Protein 6K38 (pdb70)

Nearest PDB structures (foldseek):
  6k38-assembly1_A-2  TM=1.003E+00  e=2.002E-78  Synechocystis sp. PCC 6803
  6itd-assembly1_A  TM=1.000E+00  e=1.324E-71  Synechocystis sp. PCC 6803
  6ir4-assembly1_A  TM=9.943E-01  e=1.193E-70  Synechocystis sp. PCC 6803
  1b3b-assembly1_D  TM=7.042E-01  e=7.887E-06  Thermotoga maritima
  2tmg-assembly1_B  TM=6.792E-01  e=1.388E-05  Thermotoga maritima

B-factor: mean 35.64, std 11.68, range [17.69, 81.51]

Solvent-accessible surface area: 14811 Å² total; per-residue (Å²): 84,190,86,27,30,86,0,0,0,0,6,2,24,20,46,0,24,27,0,1,111,45,4,72,95,49,114,42,4,72,11,0,0,0,1,11,179,78,0,13,6,44,20,59,122,22,20,83,16,92,22,0,27,107,2,61,64,140,106,48,2,0,4,102,8,166,148,19,98,85,21,133,95,5,21,96,58,0,15,71,95,18,120,9,29,0,0,0,2,15,22,62,33,54,96,84,53,55,3,0,58,1,0,103,58,0,37,89,56,59,31,100,4,0,0,0,0,31,10,68,54,12,55,4,0,65,38,1,35,101,13,83,112,63,0,35,152,27,8,0,0,0,0,0,0,0,1,16,13,3,0,49,0,0,16,17,0,13,108,15,10,144,61,22,125,84,10,68,66,0,109,2,26,18,5,21,21,13,88,83,103,87,47,11,101,80,44,1,34,71,19,0,6,30,23,113,74,53,86,42,114,106,0,69,83,17,73,95,76,87,4,51,53,21,5,94,135,63,103,0,67,0,53,1,127,117,25,65,6,0,0,26,9,0,0,48,90,37,73,29,17,101,70,116,46,14,40,6,7,5,29,2,19,8,129,56,80,145,28,50,57,43,6,52,0,90,0,26,0,71,27,173,122,39,135,112,55,42,72,80,82,74,16,44,76,176,55,60,77,31,46,16,14,0,30,20,0,1,6,1,1,61,6,0,50,36,26,25,178,121,50,82,62,5,8,40,2,1,16,71,27,117,44,104,171,9,154

Organism: Synechocystis sp. (strain ATCC 27184 / PCC 6803 / Kazusa) (NCBI:txid1111708)

InterPro domains:
  IPR006096 Glutamate/phenylalanine/leucine/valine/L-tryptophan dehydrogenase, C-terminal [PF00208] (5-75)
  IPR036291 NAD(P)-binding domain superfamily [SSF51735] (8-150)
  IPR044262 (S)-8-amino-7-oxononanoate synthase BioU-like [MF_00852] (6-329)

Foldseek 3Di:
DVAAQEEEEEADFLQSLLLLVVCVPFPRYADQKYFYQFWIAGHSVGDPSVQQNCCCLVVVGSLRGVNINTDNPHLLVRLPPDDHQEYEHADDCVVVCVVVVSVVSCLVNLDEHEYFYQDWFQVSVVSQQVCQVSFLVSLHAYEYNCFQFSRVQLQVLLVQLPQAPAWQAKEWEFWAEAPDCSSPVVPVLVLCCQAPPHHSVRSVPDDVVRVCVVCVVPQNKRWGWQDRTNSLVQCVVLVRHHSVRYIYIYMYRDPGRFTPDWTKIKIWHAGPVRDIDIDMDTDDRPCHSSNRTSQSRVLVSVQSNVCSVVSHIGYHYSSRTDGHGTD

Radius of gyration: 19.43 Å; Cα contacts (8 Å, |Δi|>4): 747; chains: 1; bounding box: 62×49×45 Å

Sequence (327 aa):
SLAPLRVGILGFGGLGQAAARLLAPKQEMKLVAVADRHGYLYDADGIDVDNAVQAYTQQGSVGKAKKGQMSEQSIEDLIGEGEVDGYFLALPNLPNTFMADVTRQFIASGWQGVLVDALKRTSAVEQLITLREDLAQAGITYMTGCGATPGLLTAAAAIASQSFQEIHQVKITFGVGIANWEAYRATIREDIAHMPGYNVDKAQAMTDAEVAALLDQTNGILALEDMEAADDIMLELAGICHRDQVTVGGVVDTRNPKKPLSTHVKITGRTFEGKISSHTFTLGDETSMAANVCGPAFGYLKAGYGLHRQGLKGLFTAADVMPKFVR

Structure (mmCIF, N/CA/C/O backbone):
data_6K38
#
_entry.id   6K38
#
_cell.length_a   71.425
_cell.length_b   71.425
_cell.length_c   98.511
_cell.angle_alpha   90.00
_cell.angle_beta   90.00
_cell.angle_gamma   120.00
#
_symmetry.space_group_name_H-M   'P 31 2 1'
#
loop_
_entity.id
_entity.type
_entity.pdbx_description
1 polymer 'Slr0355 protein'
2 non-polymer '(8S)-8-azanylnonanoic acid'
3 water water
#
loop_
_atom_site.group_PDB
_atom_site.id
_atom_site.type_symbol
_atom_site.label_atom_id
_atom_site.label_alt_id
_atom_site.label_comp_id
_atom_site.label_asym_id
_atom_site.label_entity_id
_atom_site.label_seq_id
_atom_site.pdbx_PDB_ins_code
_atom_site.Cartn_x
_atom_site.Cartn_y
_atom_site.Cartn_z
_atom_site.occupancy
_atom_site.B_iso_or_equiv
_atom_site.auth_seq_id
_atom_site.auth_comp_id
_atom_site.auth_asym_id
_atom_site.auth_atom_id
_atom_site.pdbx_PDB_model_num
ATOM 1 N N . SER A 1 27 ? -28.489 15.987 30.142 1.00 61.46 5 SER A N 1
ATOM 2 C CA . SER A 1 27 ? -29.099 14.791 30.813 1.00 60.30 5 SER A CA 1
ATOM 3 C C . SER A 1 27 ? -30.520 15.118 31.297 1.00 57.85 5 SER A C 1
ATOM 4 O O . SER A 1 27 ? -31.370 14.215 31.286 1.00 51.50 5 SER A O 1
ATOM 7 N N . LEU A 1 28 ? -30.771 16.357 31.715 1.00 52.06 6 LEU A N 1
ATOM 8 C CA . LEU A 1 28 ? -32.149 16.901 31.834 1.00 55.38 6 LEU A CA 1
ATOM 9 C C . LEU A 1 28 ? -32.601 17.321 30.431 1.00 58.82 6 LEU A C 1
ATOM 10 O O . LEU A 1 28 ? -33.824 17.243 30.160 1.00 58.96 6 LEU A O 1
ATOM 15 N N . ALA A 1 29 ? -31.638 17.709 29.575 1.00 52.94 7 ALA A N 1
ATOM 16 C CA . ALA A 1 29 ? -31.845 18.184 28.188 1.00 48.26 7 ALA A CA 1
ATOM 17 C C . ALA A 1 29 ? -30.957 17.398 27.223 1.00 41.81 7 ALA A C 1
ATOM 18 O O . ALA A 1 29 ? -30.017 17.944 26.655 1.00 42.70 7 ALA A O 1
ATOM 20 N N . PRO A 1 30 ? -31.207 16.084 27.018 1.00 43.55 8 PRO A N 1
ATOM 21 C CA . PRO A 1 30 ? -30.421 15.303 26.064 1.00 39.82 8 PRO A CA 1
ATOM 22 C C . PRO A 1 30 ? -30.587 15.836 24.633 1.00 39.40 8 PRO A C 1
ATOM 23 O O . PRO A 1 30 ? -31.583 16.476 24.337 1.00 37.93 8 PRO A O 1
ATOM 27 N N . LEU A 1 31 ? -29.587 15.599 23.781 1.00 37.50 9 LEU A N 1
ATOM 28 C CA . LEU A 1 31 ? -29.712 15.796 22.315 1.00 36.95 9 LEU A CA 1
ATOM 29 C C . LEU A 1 31 ? -30.733 14.779 21.813 1.00 33.30 9 LEU A C 1
ATOM 30 O O . LEU A 1 31 ? -30.559 13.571 22.111 1.00 32.28 9 LEU A O 1
ATOM 35 N N . ARG A 1 32 ? -31.796 15.256 21.165 1.00 34.10 10 ARG A N 1
ATOM 36 C CA . ARG A 1 32 ? -32.855 14.407 20.559 1.00 35.17 10 ARG A CA 1
ATOM 37 C C . ARG A 1 32 ? -32.360 14.028 19.161 1.00 29.59 10 ARG A C 1
ATOM 38 O O . ARG A 1 32 ? -32.113 14.937 18.355 1.00 28.81 10 ARG A O 1
ATOM 46 N N . VAL A 1 33 ? -32.161 12.744 18.887 1.00 28.36 11 VAL A N 1
ATOM 47 C CA . VAL A 1 33 ? -31.541 12.353 17.598 1.00 28.02 11 VAL A CA 1
ATOM 48 C C . VAL A 1 33 ? -32.458 11.384 16.851 1.00 27.73 11 VAL A C 1
ATOM 49 O O . VAL A 1 33 ? -33.299 10.673 17.470 1.00 28.08 11 VAL A O 1
ATOM 53 N N . GLY A 1 34 ? -32.280 11.354 15.538 1.00 24.98 12 GLY A N 1
ATOM 54 C CA . GLY A 1 34 ? -32.946 10.385 14.670 1.00 26.76 12 GLY A CA 1
ATOM 55 C C . GLY A 1 34 ? -31.957 9.596 13.851 1.00 24.56 12 GLY A C 1
ATOM 56 O O . GLY A 1 34 ? -30.779 10.008 13.721 1.00 25.44 12 GLY A O 1
ATOM 57 N N . ILE A 1 35 ? -32.428 8.485 13.312 1.00 25.86 13 ILE A N 1
ATOM 58 C CA . ILE A 1 35 ? -31.651 7.622 12.391 1.00 25.51 13 ILE A CA 1
ATOM 59 C C . ILE A 1 35 ? -32.484 7.433 11.129 1.00 24.90 13 ILE A C 1
ATOM 60 O O . ILE A 1 35 ? -33.637 6.955 11.245 1.00 25.85 13 ILE A O 1
ATOM 65 N N . LEU A 1 36 ? -31.942 7.781 9.968 1.00 26.39 14 LEU A N 1
ATOM 66 C CA . LEU A 1 36 ? -32.629 7.487 8.683 1.00 27.53 14 LEU A CA 1
ATOM 67 C C . LEU A 1 36 ? -31.926 6.292 8.058 1.00 25.99 14 LEU A C 1
ATOM 68 O O . LEU A 1 36 ? -30.704 6.327 7.883 1.00 25.97 14 LEU A O 1
ATOM 73 N N . GLY A 1 37 ? -32.700 5.255 7.787 1.00 26.15 15 GLY A N 1
ATOM 74 C CA . GLY A 1 37 ? -32.188 3.945 7.374 1.00 26.67 15 GLY A CA 1
ATOM 75 C C . GLY A 1 37 ? -32.121 3.033 8.578 1.00 29.83 15 GLY A C 1
ATOM 76 O O . GLY A 1 37 ? -31.513 3.441 9.582 1.00 28.87 15 GLY A O 1
ATOM 77 N N . PHE A 1 38 ? -32.719 1.846 8.477 1.00 29.52 16 PHE A N 1
ATOM 78 C CA . PHE A 1 38 ? -32.815 0.895 9.612 1.00 27.81 16 PHE A CA 1
ATOM 79 C C . PHE A 1 38 ? -32.484 -0.526 9.150 1.00 28.86 16 PHE A C 1
ATOM 80 O O . PHE A 1 38 ? -33.078 -1.494 9.669 1.00 30.39 16 PHE A O 1
ATOM 88 N N . GLY A 1 39 ? -31.510 -0.645 8.246 1.00 28.44 17 GLY A N 1
ATOM 89 C CA . GLY A 1 39 ? -30.799 -1.903 7.972 1.00 30.86 17 GLY A CA 1
ATOM 90 C C . GLY A 1 39 ? -29.847 -2.182 9.117 1.00 29.55 17 GLY A C 1
ATOM 91 O O . GLY A 1 39 ? -30.041 -1.568 10.196 1.00 28.76 17 GLY A O 1
ATOM 92 N N . GLY A 1 40 ? -28.807 -2.988 8.896 1.00 31.20 18 GLY A N 1
ATOM 93 C CA . GLY A 1 40 ? -27.900 -3.419 9.981 1.00 31.36 18 GLY A CA 1
ATOM 94 C C . GLY A 1 40 ? -27.244 -2.247 10.693 1.00 27.98 18 GLY A C 1
ATOM 95 O O . GLY A 1 40 ? -27.139 -2.260 11.939 1.00 26.66 18 GLY A O 1
ATOM 96 N N . LEU A 1 41 ? -26.814 -1.229 9.948 1.00 29.05 19 LEU A N 1
ATOM 97 C CA . LEU A 1 41 ? -26.097 -0.071 10.533 1.00 28.46 19 LEU A CA 1
ATOM 98 C C . LEU A 1 41 ? -27.042 0.769 11.403 1.00 24.23 19 LEU A C 1
ATOM 99 O O . LEU A 1 41 ? -26.641 1.132 12.504 1.00 24.49 19 LEU A O 1
ATOM 104 N N . GLY A 1 42 ? -28.214 1.169 10.907 1.00 24.49 20 GLY A N 1
ATOM 105 C CA . GLY A 1 42 ? -29.143 1.992 11.701 1.00 23.23 20 GLY A CA 1
ATOM 106 C C . GLY A 1 42 ? -29.618 1.263 12.951 1.00 21.63 20 GLY A C 1
ATOM 107 O O . GLY A 1 42 ? -29.782 1.931 13.990 1.00 24.78 20 GLY A O 1
ATOM 108 N N . GLN A 1 43 ? -29.879 -0.043 12.835 1.00 25.05 21 GLN A N 1
ATOM 109 C CA . GLN A 1 43 ? -30.284 -0.920 13.972 1.00 24.20 21 GLN A CA 1
ATOM 110 C C . GLN A 1 43 ? -29.151 -0.875 15.003 1.00 24.49 21 GLN A C 1
ATOM 111 O O . GLN A 1 43 ? -29.422 -0.573 16.172 1.00 21.10 21 GLN A O 1
ATOM 117 N N . ALA A 1 44 ? -27.908 -1.113 14.565 1.00 23.87 22 ALA A N 1
ATOM 118 C CA . ALA A 1 44 ? -26.743 -1.021 15.484 1.00 23.04 22 ALA A CA 1
ATOM 119 C C . ALA A 1 44 ? -26.673 0.371 16.117 1.00 21.77 22 ALA A C 1
ATOM 120 O O . ALA A 1 44 ? -26.379 0.460 17.308 1.00 22.63 22 ALA A O 1
ATOM 122 N N . ALA A 1 45 ? -26.853 1.464 15.362 1.00 22.42 23 ALA A N 1
ATOM 123 C CA . ALA A 1 45 ? -26.809 2.834 15.917 1.00 22.19 23 ALA A CA 1
ATOM 124 C C . ALA A 1 45 ? -27.862 2.980 17.023 1.00 23.94 23 ALA A C 1
ATOM 125 O O . ALA A 1 45 ? -27.595 3.681 17.997 1.00 20.20 23 ALA A O 1
ATOM 127 N N . ALA A 1 46 ? -29.061 2.420 16.823 1.00 23.51 24 ALA A N 1
ATOM 128 C CA . ALA A 1 46 ? -30.144 2.499 17.829 1.00 23.54 24 ALA A CA 1
ATOM 129 C C . ALA A 1 46 ? -29.686 1.806 19.127 1.00 21.29 24 ALA A C 1
ATOM 130 O O . ALA A 1 46 ? -29.883 2.398 20.197 1.00 24.23 24 ALA A O 1
ATOM 132 N N . ARG A 1 47 ? -29.083 0.634 19.007 1.00 24.37 25 ARG A N 1
ATOM 133 C CA . ARG A 1 47 ? -28.565 -0.172 20.153 1.00 24.59 25 ARG A CA 1
ATOM 134 C C . ARG A 1 47 ? -27.461 0.634 20.844 1.00 25.64 25 ARG A C 1
ATOM 135 O O . ARG A 1 47 ? -27.482 0.761 22.079 1.00 23.49 25 ARG A O 1
ATOM 143 N N . LEU A 1 48 ? -26.551 1.256 20.086 1.00 23.67 26 LEU A N 1
ATOM 144 C CA . LEU A 1 48 ? -25.466 2.069 20.694 1.00 22.96 26 LEU A CA 1
ATOM 145 C C . LEU A 1 48 ? -26.032 3.233 21.502 1.00 24.46 26 LEU A C 1
ATOM 146 O O . LEU A 1 48 ? -25.446 3.576 22.547 1.00 22.96 26 LEU A O 1
ATOM 151 N N . LEU A 1 49 ? -27.123 3.859 21.055 1.00 22.94 27 LEU A N 1
ATOM 152 C CA . LEU A 1 49 ? -27.642 5.053 21.744 1.00 24.42 27 LEU A CA 1
ATOM 153 C C . LEU A 1 49 ? -28.330 4.654 23.069 1.00 23.75 27 LEU A C 1
ATOM 154 O O . LEU A 1 49 ? -28.492 5.532 23.903 1.00 26.16 27 LEU A O 1
ATOM 159 N N . ALA A 1 50 ? -28.731 3.407 23.229 1.00 26.90 28 ALA A N 1
ATOM 160 C CA . ALA A 1 50 ? -29.658 2.966 24.315 1.00 31.58 28 ALA A CA 1
ATOM 161 C C . ALA A 1 50 ? -29.142 3.383 25.693 1.00 32.51 28 ALA A C 1
ATOM 162 O O . ALA A 1 50 ? -29.863 4.023 26.461 1.00 33.56 28 ALA A O 1
ATOM 164 N N . PRO A 1 51 ? -27.878 3.073 26.069 1.00 33.18 29 PRO A N 1
ATOM 165 C CA . PRO A 1 51 ? -27.364 3.479 27.380 1.00 34.74 29 PRO A CA 1
ATOM 166 C C . PRO A 1 51 ? -26.967 4.957 27.525 1.00 34.01 29 PRO A C 1
ATOM 167 O O . PRO A 1 51 ? -26.611 5.351 28.620 1.00 35.22 29 PRO A O 1
ATOM 171 N N . LYS A 1 52 ? -26.998 5.750 26.446 1.00 31.93 30 LYS A N 1
ATOM 172 C CA . LYS A 1 52 ? -26.552 7.159 26.501 1.00 31.99 30 LYS A CA 1
ATOM 173 C C . LYS A 1 52 ? -27.502 7.967 27.377 1.00 34.91 30 LYS A C 1
ATOM 174 O O . LYS A 1 52 ? -28.726 7.750 27.284 1.00 34.55 30 LYS A O 1
ATOM 180 N N . GLN A 1 53 ? -26.940 8.844 28.204 1.00 35.17 31 GLN A N 1
ATOM 181 C CA . GLN A 1 53 ? -27.718 9.765 29.076 1.00 42.24 31 GLN A CA 1
ATOM 182 C C . GLN A 1 53 ? -27.991 11.068 28.331 1.00 40.80 31 GLN A C 1
ATOM 183 O O . GLN A 1 53 ? -29.076 11.640 28.517 1.00 40.47 31 GLN A O 1
ATOM 189 N N . GLU A 1 54 ? -27.033 11.529 27.526 1.00 38.22 32 GLU A N 1
ATOM 190 C CA . GLU A 1 54 ? -27.018 12.901 26.970 1.00 35.97 32 GLU A CA 1
ATOM 191 C C . GLU A 1 54 ? -27.366 12.856 25.478 1.00 32.19 32 GLU A C 1
ATOM 192 O O . GLU A 1 54 ? -27.349 13.901 24.840 1.00 33.29 32 GLU A O 1
ATOM 198 N N . MET A 1 55 ? -27.792 11.695 24.996 1.00 31.24 33 MET A N 1
ATOM 199 C CA . MET A 1 55 ? -28.388 11.529 23.652 1.00 32.29 33 MET A CA 1
ATOM 200 C C . MET A 1 55 ? -29.581 10.571 23.725 1.00 31.88 33 MET A C 1
ATOM 201 O O . MET A 1 55 ? -29.449 9.489 24.315 1.00 32.85 33 MET A O 1
ATOM 206 N N . LYS A 1 56 ? -30.698 10.950 23.105 1.00 32.87 34 LYS A N 1
ATOM 207 C CA . LYS A 1 56 ? -31.965 10.183 23.149 1.00 32.34 34 LYS A CA 1
ATOM 208 C C . LYS A 1 56 ? -32.462 9.947 21.723 1.00 27.97 34 LYS A C 1
ATOM 209 O O . LYS A 1 56 ? -32.629 10.934 21.005 1.00 28.53 34 LYS A O 1
ATOM 215 N N . LEU A 1 57 ? -32.605 8.688 21.315 1.00 29.78 35 LEU A N 1
ATOM 216 C CA . LEU A 1 57 ? -33.191 8.342 19.994 1.00 28.84 35 LEU A CA 1
ATOM 217 C C . LEU A 1 57 ? -34.704 8.574 20.056 1.00 29.12 35 LEU A C 1
ATOM 218 O O . LEU A 1 57 ? -35.357 7.884 20.881 1.00 30.46 35 LEU A O 1
ATOM 223 N N . VAL A 1 58 ? -35.212 9.509 19.247 1.00 29.12 36 VAL A N 1
ATOM 224 C CA . VAL A 1 58 ? -36.655 9.908 19.216 1.00 31.09 36 VAL A CA 1
ATOM 225 C C . VAL A 1 58 ? -37.291 9.538 17.862 1.00 33.80 36 VAL A C 1
ATOM 226 O O . VAL A 1 58 ? -38.555 9.624 17.748 1.00 31.32 36 VAL A O 1
ATOM 230 N N . ALA A 1 59 ? -36.495 9.139 16.864 1.00 33.35 37 ALA A N 1
ATOM 231 C CA . ALA A 1 59 ? -36.952 9.090 15.456 1.00 32.03 37 ALA A CA 1
ATOM 232 C C . ALA A 1 59 ? -36.154 8.070 14.654 1.00 31.21 37 ALA A C 1
ATOM 233 O O . ALA A 1 59 ? -34.922 8.209 14.588 1.00 28.32 37 ALA A O 1
ATOM 235 N N . VAL A 1 60 ? -36.851 7.126 14.022 1.00 30.64 38 VAL A N 1
ATOM 236 C CA . VAL A 1 60 ? -36.288 6.240 12.964 1.00 29.41 38 VAL A CA 1
ATOM 237 C C . VAL A 1 60 ? -37.189 6.344 11.721 1.00 33.22 38 VAL A C 1
ATOM 238 O O . VAL A 1 60 ? -38.399 6.573 11.877 1.00 32.62 38 VAL A O 1
ATOM 242 N N . ALA A 1 61 ? -36.600 6.231 10.533 1.00 32.45 39 ALA A N 1
ATOM 243 C CA . ALA A 1 61 ? -37.328 6.074 9.256 1.00 30.94 39 ALA A CA 1
ATOM 244 C C . ALA A 1 61 ? -36.589 5.089 8.356 1.00 33.25 39 ALA A C 1
ATOM 245 O O . ALA A 1 61 ? -35.338 5.006 8.397 1.00 31.85 39 ALA A O 1
ATOM 247 N N . ASP A 1 62 ? -37.367 4.298 7.627 1.00 31.71 40 ASP A N 1
ATOM 248 C CA . ASP A 1 62 ? -36.886 3.444 6.522 1.00 32.83 40 ASP A CA 1
ATOM 249 C C . ASP A 1 62 ? -37.717 3.828 5.289 1.00 32.09 40 ASP A C 1
ATOM 250 O O . ASP A 1 62 ? -38.513 4.758 5.411 1.00 29.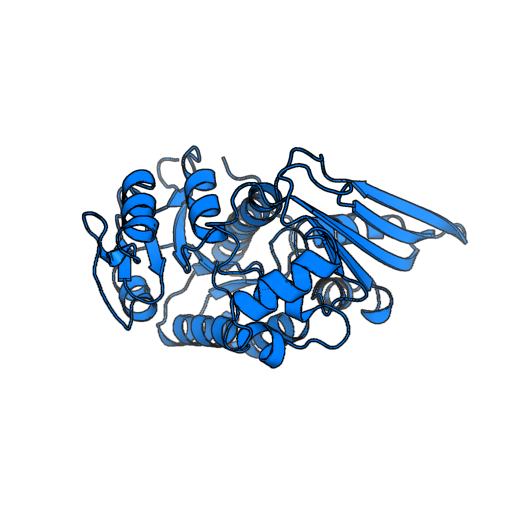10 40 ASP A O 1
ATOM 255 N N . ARG A 1 63 ? -37.523 3.126 4.170 1.00 36.66 41 ARG A N 1
ATOM 256 C CA . ARG A 1 63 ? -38.179 3.393 2.863 1.00 41.66 41 ARG A CA 1
ATOM 257 C C . ARG A 1 63 ? -39.709 3.395 2.972 1.00 43.01 41 ARG A C 1
ATOM 258 O O . ARG A 1 63 ? -40.326 4.123 2.177 1.00 43.22 41 ARG A O 1
ATOM 266 N N . HIS A 1 64 ? -40.314 2.587 3.852 1.00 37.26 42 HIS A N 1
ATOM 267 C CA . HIS A 1 64 ? -41.774 2.282 3.790 1.00 38.89 42 HIS A CA 1
ATOM 268 C C . HIS A 1 64 ? -42.520 2.766 5.035 1.00 38.08 42 HIS A C 1
ATOM 269 O O . HIS A 1 64 ? -43.747 2.579 5.069 1.00 37.97 42 HIS A O 1
ATOM 276 N N . GLY A 1 65 ? -41.836 3.378 6.013 1.00 38.02 43 GLY A N 1
ATOM 277 C CA . GLY A 1 65 ? -42.479 3.764 7.282 1.00 36.52 43 GLY A CA 1
ATOM 278 C C . GLY A 1 65 ? -41.544 4.532 8.198 1.00 36.99 43 GLY A C 1
ATOM 279 O O . GLY A 1 65 ? -40.304 4.555 7.941 1.00 32.20 43 GLY A O 1
ATOM 280 N N . TYR A 1 66 ? -42.096 5.152 9.237 1.00 38.22 44 TYR A N 1
ATOM 281 C CA . TYR A 1 66 ? -41.281 5.863 10.254 1.00 38.93 44 TYR A CA 1
ATOM 282 C C . TYR A 1 66 ? -41.865 5.650 11.646 1.00 40.84 44 TYR A C 1
ATOM 283 O O . TYR A 1 66 ? -42.977 5.132 11.808 1.00 39.66 44 TYR A O 1
ATOM 292 N N . LEU A 1 67 ? -41.075 6.043 12.639 1.00 36.30 45 LEU A N 1
ATOM 293 C CA . LEU A 1 67 ? -41.398 5.901 14.066 1.00 34.03 45 LEU A CA 1
ATOM 294 C C . LEU A 1 67 ? -40.868 7.143 14.770 1.00 38.26 45 LEU A C 1
ATOM 295 O O . LEU A 1 67 ? -39.645 7.397 14.701 1.00 36.18 45 LEU A O 1
ATOM 300 N N . TYR A 1 68 ? -41.772 7.933 15.344 1.00 37.94 46 TYR A N 1
ATOM 301 C CA . TYR A 1 68 ? -41.420 9.076 16.221 1.00 37.35 46 TYR A CA 1
ATOM 302 C C . TYR A 1 68 ? -41.925 8.784 17.637 1.00 39.23 46 TYR A C 1
ATOM 303 O O . TYR A 1 68 ? -43.041 8.208 17.822 1.00 38.31 46 TYR A O 1
ATOM 312 N N . ASP A 1 69 ? -41.122 9.174 18.624 1.00 35.02 47 ASP A N 1
ATOM 313 C CA . ASP A 1 69 ? -41.491 9.099 20.056 1.00 36.74 47 ASP A CA 1
ATOM 314 C C . ASP A 1 69 ? -40.576 10.041 20.838 1.00 36.83 47 ASP A C 1
ATOM 315 O O . ASP A 1 69 ? -39.404 9.682 21.080 1.00 36.87 47 ASP A O 1
ATOM 320 N N . ALA A 1 70 ? -41.089 11.208 21.228 1.00 39.80 48 ALA A N 1
ATOM 321 C CA . ALA A 1 70 ? -40.307 12.248 21.938 1.00 39.85 48 ALA A CA 1
ATOM 322 C C . ALA A 1 70 ? -39.804 11.716 23.280 1.00 42.07 48 ALA A C 1
ATOM 323 O O . ALA A 1 70 ? -38.899 12.357 23.848 1.00 42.32 48 ALA A O 1
ATOM 325 N N . ASP A 1 71 ? -40.390 10.619 23.780 1.00 43.60 49 ASP A N 1
ATOM 326 C CA . ASP A 1 71 ? -40.041 10.012 25.090 1.00 43.65 49 ASP A CA 1
ATOM 327 C C . ASP A 1 71 ? -38.927 8.978 24.902 1.00 42.12 49 ASP A C 1
ATOM 328 O O . ASP A 1 71 ? -38.393 8.506 25.913 1.00 41.24 49 ASP A O 1
ATOM 333 N N . GLY A 1 72 ? -38.574 8.653 23.654 1.00 40.12 50 GLY A N 1
ATOM 334 C CA . GLY A 1 72 ? -37.486 7.710 23.339 1.00 35.75 50 GLY A CA 1
ATOM 335 C C . GLY A 1 72 ? -38.016 6.449 22.694 1.00 34.29 50 GLY A C 1
ATOM 336 O O . GLY A 1 72 ? -38.974 5.849 23.233 1.00 39.28 50 GLY A O 1
ATOM 337 N N . ILE A 1 73 ? -37.427 6.057 21.562 1.00 31.84 51 ILE A N 1
ATOM 338 C CA . ILE A 1 73 ? -37.809 4.864 20.760 1.00 34.85 51 ILE A CA 1
ATOM 339 C C . ILE A 1 73 ? -37.699 3.617 21.644 1.00 34.52 51 ILE A C 1
ATOM 340 O O . ILE A 1 73 ? -36.719 3.512 22.418 1.00 37.14 51 ILE A O 1
ATOM 345 N N . ASP A 1 74 ? -38.661 2.700 21.534 1.00 33.29 52 ASP A N 1
ATOM 346 C CA . ASP A 1 74 ? -38.514 1.298 22.009 1.00 36.74 52 ASP A CA 1
ATOM 347 C C . ASP A 1 74 ? -37.773 0.540 20.913 1.00 34.11 52 ASP A C 1
ATOM 348 O O . ASP A 1 74 ? -38.383 0.216 19.873 1.00 33.93 52 ASP A O 1
ATOM 353 N N . VAL A 1 75 ? -36.477 0.314 21.114 1.00 34.53 53 VAL A N 1
ATOM 354 C CA . VAL A 1 75 ? -35.595 -0.193 20.030 1.00 30.35 53 VAL A CA 1
ATOM 355 C C . VAL A 1 75 ? -35.948 -1.653 19.779 1.00 31.50 53 VAL A C 1
ATOM 356 O O . VAL A 1 75 ? -35.945 -2.068 18.623 1.00 29.88 53 VAL A O 1
ATOM 360 N N . ASP A 1 76 ? -36.320 -2.404 20.818 1.00 31.48 54 ASP A N 1
ATOM 361 C CA . ASP A 1 76 ? -36.712 -3.823 20.655 1.00 35.84 54 ASP A CA 1
ATOM 362 C C . ASP A 1 76 ? -37.901 -3.898 19.698 1.00 33.42 54 ASP A C 1
ATOM 363 O O . ASP A 1 76 ? -37.894 -4.728 18.775 1.00 32.16 54 ASP A O 1
ATOM 368 N N . ASN A 1 77 ? -38.877 -3.029 19.910 1.00 35.43 55 ASN A N 1
ATOM 369 C CA . ASN A 1 77 ? -40.128 -3.035 19.117 1.00 36.23 55 ASN A CA 1
ATOM 370 C C . ASN A 1 77 ? -39.805 -2.625 17.676 1.00 34.87 55 ASN A C 1
ATOM 371 O O . ASN A 1 77 ? -40.335 -3.266 16.752 1.00 32.49 55 ASN A O 1
ATOM 376 N N . ALA A 1 78 ? -38.949 -1.611 17.483 1.00 33.36 56 ALA A N 1
ATOM 377 C CA . ALA A 1 78 ? -38.601 -1.094 16.137 1.00 30.02 56 ALA A CA 1
ATOM 378 C C . ALA A 1 78 ? -37.895 -2.192 15.349 1.00 31.48 56 ALA A C 1
ATOM 379 O O . ALA A 1 78 ? -38.198 -2.345 14.159 1.00 34.79 56 ALA A O 1
ATOM 381 N N . VAL A 1 79 ? -36.981 -2.936 15.972 1.00 32.61 57 VAL A N 1
ATOM 382 C CA . VAL A 1 79 ? -36.183 -3.990 15.275 1.00 33.26 57 VAL A CA 1
ATOM 383 C C . VAL A 1 79 ? -37.090 -5.176 14.919 1.00 36.32 57 VAL A C 1
ATOM 384 O O . VAL A 1 79 ? -37.010 -5.666 13.773 1.00 34.09 57 VAL A O 1
ATOM 388 N N . GLN A 1 80 ? -37.915 -5.623 15.865 1.00 39.82 58 GLN A N 1
ATOM 389 C CA . GLN A 1 80 ? -38.983 -6.630 15.620 1.00 41.81 58 GLN A CA 1
ATOM 390 C C . GLN A 1 80 ? -39.760 -6.228 14.355 1.00 37.75 58 GLN A C 1
ATOM 391 O O . GLN A 1 80 ? -39.742 -6.989 13.367 1.00 41.73 58 GLN A O 1
ATOM 397 N N . ALA A 1 81 ? -40.385 -5.051 14.373 1.00 36.37 59 ALA A N 1
ATOM 398 C CA . ALA A 1 81 ? -41.209 -4.541 13.260 1.00 36.77 59 ALA A CA 1
ATOM 399 C C . ALA A 1 81 ? -40.407 -4.630 11.969 1.00 38.89 59 ALA A C 1
ATOM 400 O O . ALA A 1 81 ? -40.931 -5.180 10.975 1.00 37.38 59 ALA A O 1
ATOM 402 N N . TYR A 1 82 ? -39.175 -4.121 11.972 1.00 35.88 60 TYR A N 1
ATOM 403 C CA . TYR A 1 82 ? -38.382 -4.000 10.725 1.00 36.16 60 TYR A CA 1
ATOM 404 C C . TYR A 1 82 ? -38.097 -5.408 10.196 1.00 38.27 60 TYR A C 1
ATOM 405 O O . TYR A 1 82 ? -38.303 -5.669 8.976 1.00 37.39 60 TYR A O 1
ATOM 414 N N . THR A 1 83 ? -37.597 -6.296 11.058 1.00 37.35 61 THR A N 1
ATOM 415 C CA . THR A 1 83 ? -37.079 -7.623 10.626 1.00 45.17 61 THR A CA 1
ATOM 416 C C . THR A 1 83 ? -38.275 -8.530 10.311 1.00 46.13 61 THR A C 1
ATOM 417 O O . THR A 1 83 ? -38.199 -9.240 9.303 1.00 48.56 61 THR A O 1
ATOM 421 N N . GLN A 1 84 ? -39.346 -8.451 11.111 1.00 50.56 62 GLN A N 1
ATOM 422 C CA . GLN A 1 84 ? -40.530 -9.349 11.019 1.00 53.57 62 GLN A CA 1
ATOM 423 C C . GLN A 1 84 ? -41.494 -8.820 9.952 1.00 54.22 62 GLN A C 1
ATOM 424 O O . GLN A 1 84 ? -41.915 -9.638 9.110 1.00 57.30 62 GLN A O 1
ATOM 430 N N . GLN A 1 85 ? -41.804 -7.516 9.962 1.00 51.98 63 GLN A N 1
ATOM 431 C CA . GLN A 1 85 ? -42.858 -6.911 9.097 1.00 48.44 63 GLN A CA 1
ATOM 432 C C . GLN A 1 85 ? -42.266 -6.058 7.962 1.00 46.68 63 GLN A C 1
ATOM 433 O O . GLN A 1 85 ? -43.055 -5.570 7.146 1.00 48.11 63 GLN A O 1
ATOM 439 N N . GLY A 1 86 ? -40.944 -5.890 7.887 1.00 42.17 64 GLY A N 1
ATOM 440 C CA . GLY A 1 86 ? -40.283 -5.232 6.743 1.00 42.39 64 GLY A CA 1
ATOM 441 C C . GLY A 1 86 ? -40.222 -3.716 6.866 1.00 38.12 64 GLY A C 1
ATOM 442 O O . GLY A 1 86 ? -39.635 -3.112 5.968 1.00 42.96 64 GLY A O 1
ATOM 443 N N . SER A 1 87 ? -40.737 -3.107 7.941 1.00 37.93 65 SER A N 1
ATOM 444 C CA . SER A 1 87 ? -40.629 -1.637 8.181 1.00 37.80 65 SER A CA 1
ATOM 445 C C . SER A 1 87 ? -40.906 -1.261 9.642 1.00 37.06 65 SER A C 1
ATOM 446 O O . SER A 1 87 ? -41.763 -1.886 10.278 1.00 36.75 65 SER A O 1
ATOM 449 N N . VAL A 1 88 ? -40.216 -0.235 10.157 1.00 35.29 66 VAL A N 1
ATOM 450 C CA . VAL A 1 88 ? -40.508 0.326 11.511 1.00 37.96 66 VAL A CA 1
ATOM 451 C C . VAL A 1 88 ? -41.902 0.957 11.494 1.00 38.73 66 VAL A C 1
ATOM 452 O O . VAL A 1 88 ? -42.414 1.220 12.585 1.00 37.93 66 VAL A O 1
ATOM 456 N N . GLY A 1 89 ? -42.459 1.260 10.315 1.00 36.71 67 GLY A N 1
ATOM 457 C CA . GLY A 1 89 ? -43.854 1.728 10.203 1.00 37.36 67 GLY A CA 1
ATOM 458 C C . GLY A 1 89 ? -44.823 0.783 10.904 1.00 37.38 67 GLY A C 1
ATOM 459 O O . GLY A 1 89 ? -45.910 1.237 11.279 1.00 42.95 67 GLY A O 1
ATOM 460 N N . LYS A 1 90 ? -44.458 -0.488 11.069 1.00 38.95 68 LYS A N 1
ATOM 461 C CA . LYS A 1 90 ? -45.328 -1.542 11.658 1.00 40.96 68 LYS A CA 1
ATOM 462 C C . LYS A 1 90 ? -45.060 -1.702 13.155 1.00 42.10 68 LYS A C 1
ATOM 463 O O . LYS A 1 90 ? -45.739 -2.507 13.774 1.00 46.00 68 LYS A O 1
ATOM 469 N N . ALA A 1 91 ? -44.076 -1.001 13.712 1.00 43.52 69 ALA A N 1
ATOM 470 C CA . ALA A 1 91 ? -43.869 -0.917 15.176 1.00 43.27 69 ALA A CA 1
ATOM 471 C C . ALA A 1 91 ? -45.111 -0.294 15.809 1.00 45.51 69 ALA A C 1
ATOM 472 O O . ALA A 1 91 ? -45.840 0.422 15.085 1.00 42.47 69 ALA A O 1
ATOM 474 N N . LYS A 1 92 ? -45.354 -0.563 17.096 1.00 47.93 70 LYS A N 1
ATOM 475 C CA . LYS A 1 92 ? -46.226 0.283 17.955 1.00 53.56 70 LYS A CA 1
ATOM 476 C C . LYS A 1 92 ? -45.843 1.745 17.722 1.00 49.99 70 LYS A C 1
ATOM 477 O O . LYS A 1 92 ? -44.639 2.021 17.644 1.00 55.04 70 LYS A O 1
ATOM 483 N N . LYS A 1 93 ? -46.830 2.632 17.603 1.00 50.59 71 LYS A N 1
ATOM 484 C CA . LYS A 1 93 ? -46.660 4.084 17.311 1.00 45.95 71 LYS A CA 1
ATOM 485 C C . LYS A 1 93 ? -46.057 4.296 15.915 1.00 41.80 71 LYS A C 1
ATOM 486 O O . LYS A 1 93 ? -45.840 5.473 15.556 1.00 40.93 71 LYS A O 1
ATOM 492 N N . GLY A 1 94 ? -45.815 3.226 15.147 1.00 42.92 72 GLY A N 1
ATOM 493 C CA . GLY A 1 94 ? -45.267 3.311 13.779 1.00 43.83 72 GLY A CA 1
ATOM 494 C C . GLY A 1 94 ? -46.306 3.845 12.801 1.00 48.07 72 GLY A C 1
ATOM 495 O O . GLY A 1 94 ? -47.507 3.589 13.025 1.00 45.56 72 GLY A O 1
ATOM 496 N N . GLN A 1 95 ? -45.861 4.594 11.789 1.00 48.79 73 GLN A N 1
ATOM 497 C CA . GLN A 1 95 ? -46.687 5.073 10.650 1.00 50.23 73 GLN A CA 1
ATOM 498 C C . GLN A 1 95 ? -46.102 4.508 9.353 1.00 49.20 73 GLN A C 1
ATOM 499 O O . GLN A 1 95 ? -44.937 4.823 9.040 1.00 40.67 73 GLN A O 1
ATOM 505 N N . MET A 1 96 ? -46.881 3.707 8.625 1.00 48.09 74 MET A N 1
ATOM 506 C CA . MET A 1 96 ? -46.566 3.343 7.224 1.00 47.36 74 MET A CA 1
ATOM 507 C C . MET A 1 96 ? -46.666 4.615 6.380 1.00 45.97 74 MET A C 1
ATOM 508 O O . MET A 1 96 ? -47.557 5.448 6.668 1.00 47.71 74 MET A O 1
ATOM 513 N N . SER A 1 97 ? -45.762 4.778 5.416 1.00 43.22 75 SER A N 1
ATOM 514 C CA . SER A 1 97 ? -45.679 5.961 4.521 1.00 46.57 75 SER A CA 1
ATOM 515 C C . SER A 1 97 ? -44.626 5.711 3.439 1.00 50.12 75 SER A C 1
ATOM 516 O O . SER A 1 97 ? -43.540 5.204 3.781 1.00 49.44 75 SER A O 1
ATOM 519 N N . GLU A 1 98 ? -44.937 6.069 2.189 1.00 51.56 76 GLU A N 1
ATOM 520 C CA . GLU A 1 98 ? -44.002 5.993 1.034 1.00 51.00 76 GLU A CA 1
ATOM 521 C C . GLU A 1 98 ? -43.223 7.306 0.918 1.00 50.31 76 GLU A C 1
ATOM 522 O O . GLU A 1 98 ? -42.279 7.353 0.103 1.00 58.98 76 GLU A O 1
ATOM 528 N N . GLN A 1 99 ? -43.584 8.319 1.710 1.00 49.46 77 GLN A N 1
ATOM 529 C CA . GLN A 1 99 ? -42.777 9.555 1.883 1.00 54.36 77 GLN A CA 1
ATOM 530 C C . GLN A 1 99 ? -42.327 9.644 3.352 1.00 48.02 77 GLN A C 1
ATOM 531 O O . GLN A 1 99 ? -42.535 10.691 3.984 1.00 44.86 77 GLN A O 1
ATOM 537 N N . SER A 1 100 ? -41.718 8.570 3.865 1.00 48.46 78 SER A N 1
ATOM 538 C CA . SER A 1 100 ? -41.380 8.383 5.302 1.00 46.10 78 SER A CA 1
ATOM 539 C C . SER A 1 100 ? -40.467 9.512 5.798 1.00 41.67 78 SE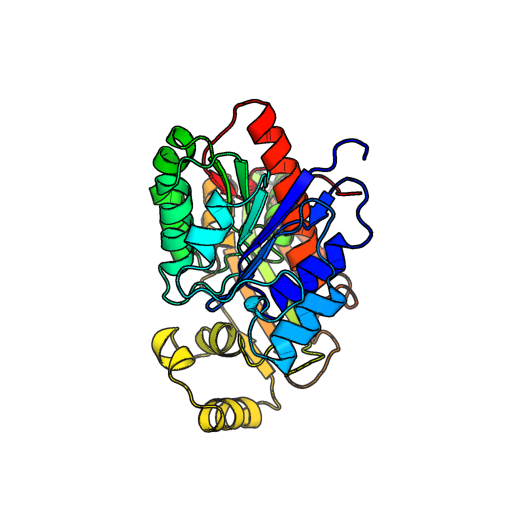R A C 1
ATOM 540 O O . SER A 1 100 ? -40.722 10.020 6.907 1.00 39.82 78 SER A O 1
ATOM 543 N N . ILE A 1 101 ? -39.433 9.859 5.031 1.00 38.85 79 ILE A N 1
ATOM 544 C CA . ILE A 1 101 ? -38.419 10.893 5.412 1.00 42.95 79 ILE A CA 1
ATOM 545 C C . ILE A 1 101 ? -39.075 12.282 5.392 1.00 47.55 79 ILE A C 1
ATOM 546 O O . ILE A 1 101 ? -38.929 13.022 6.395 1.00 42.80 79 ILE A O 1
ATOM 551 N N . GLU A 1 102 ? -39.793 12.625 4.316 1.00 49.96 80 GLU A N 1
ATOM 552 C CA . GLU A 1 102 ? -40.550 13.903 4.223 1.00 48.42 80 GLU A CA 1
ATOM 553 C C . GLU A 1 102 ? -41.471 14.007 5.443 1.00 44.08 80 GLU A C 1
ATOM 554 O O . GLU A 1 102 ? -41.516 15.070 6.068 1.00 46.10 80 GLU A O 1
ATOM 560 N N . ASP A 1 103 ? -42.189 12.932 5.770 1.00 44.22 81 ASP A N 1
ATOM 561 C CA . ASP A 1 103 ? -43.159 12.922 6.893 1.00 44.25 81 ASP A CA 1
ATOM 562 C C . ASP A 1 103 ? -42.406 13.135 8.210 1.00 44.89 81 ASP A C 1
ATOM 563 O O . ASP A 1 103 ? -42.796 14.030 8.991 1.00 42.48 81 ASP A O 1
ATOM 568 N N . LEU A 1 104 ? -41.368 12.330 8.453 1.00 42.68 82 LEU A N 1
ATOM 569 C CA . LEU A 1 104 ? -40.690 12.302 9.772 1.00 40.97 82 LEU A CA 1
ATOM 570 C C . LEU A 1 104 ? -40.123 13.687 10.082 1.00 40.37 82 LEU A C 1
ATOM 571 O O . LEU A 1 104 ? -40.256 14.118 11.238 1.00 43.92 82 LEU A O 1
ATOM 576 N N . ILE A 1 105 ? -39.492 14.328 9.096 1.00 42.66 83 ILE A N 1
ATOM 577 C CA . ILE A 1 105 ? -38.802 15.643 9.270 1.00 50.16 83 ILE A CA 1
ATOM 578 C C . ILE A 1 105 ? -39.784 16.643 9.892 1.00 53.06 83 ILE A C 1
ATOM 579 O O . ILE A 1 105 ? -39.366 17.383 10.797 1.00 48.84 83 ILE A O 1
ATOM 584 N N . GLY A 1 106 ? -41.038 16.647 9.424 1.00 57.23 84 GLY A N 1
ATOM 585 C CA . GLY A 1 106 ? -42.058 17.646 9.800 1.00 59.31 84 GLY A CA 1
ATOM 586 C C . GLY A 1 106 ? -42.794 17.309 11.090 1.00 61.43 84 GLY A C 1
ATOM 587 O O . GLY A 1 106 ? -43.425 18.225 11.658 1.00 62.45 84 GLY A O 1
ATOM 588 N N . GLU A 1 107 ? -42.733 16.058 11.556 1.00 64.86 85 GLU A N 1
ATOM 589 C CA . GLU A 1 107 ? -43.620 15.564 12.645 1.00 66.90 85 GLU A CA 1
ATOM 590 C C . GLU A 1 107 ? -43.033 15.854 14.036 1.00 67.94 85 GLU A C 1
ATOM 591 O O . GLU A 1 107 ? -43.829 15.892 14.997 1.00 68.37 85 GLU A O 1
ATOM 597 N N . GLY A 1 108 ? -41.716 16.039 14.174 1.00 66.82 86 GLY A N 1
ATOM 598 C CA . GLY A 1 108 ? -41.070 15.951 15.501 1.00 67.37 86 GLY A CA 1
ATOM 599 C C . GLY A 1 108 ? -39.890 16.885 15.699 1.00 61.89 86 GLY A C 1
ATOM 600 O O . GLY A 1 108 ? -39.236 17.263 14.702 1.00 59.81 86 GLY A O 1
ATOM 601 N N . GLU A 1 109 ? -39.629 17.222 16.963 1.00 55.11 87 GLU A N 1
ATOM 602 C CA . GLU A 1 109 ? -38.459 18.016 17.405 1.00 54.46 87 GLU A CA 1
ATOM 603 C C . GLU A 1 109 ? -37.240 17.087 17.458 1.00 47.75 87 GLU A C 1
ATOM 604 O O . GLU A 1 109 ? -37.143 16.280 18.406 1.00 45.15 87 GLU A O 1
ATOM 610 N N . VAL A 1 110 ? -36.377 17.171 16.445 1.00 38.93 88 VAL A N 1
ATOM 611 C CA . VAL A 1 110 ? -35.122 16.369 16.343 1.00 36.11 88 VAL A CA 1
ATOM 612 C C . VAL A 1 110 ? -33.953 17.337 16.116 1.00 34.04 88 VAL A C 1
ATOM 613 O O . VAL A 1 110 ? -34.002 18.070 15.134 1.00 32.96 88 VAL A O 1
ATOM 617 N N . ASP A 1 111 ? -32.921 17.277 16.973 1.00 35.04 89 ASP A N 1
ATOM 618 C CA . ASP A 1 111 ? -31.715 18.155 16.966 1.00 33.66 89 ASP A CA 1
ATOM 619 C C . ASP A 1 111 ? -30.664 17.709 15.935 1.00 30.78 89 ASP A C 1
ATOM 620 O O . ASP A 1 111 ? -29.907 18.566 15.429 1.00 32.26 89 ASP A O 1
ATOM 625 N N . GLY A 1 112 ? -30.580 16.416 15.640 1.00 30.63 90 GLY A N 1
ATOM 626 C CA . GLY A 1 112 ? -29.587 15.897 14.678 1.00 26.01 90 GLY A CA 1
ATOM 627 C C . GLY A 1 112 ? -29.978 14.540 14.174 1.00 26.04 90 GLY A C 1
ATOM 628 O O . GLY A 1 112 ? -30.629 13.786 14.926 1.00 26.40 90 GLY A O 1
ATOM 629 N N . TYR A 1 113 ? -29.679 14.246 12.911 1.00 26.22 91 TYR A N 1
ATOM 630 C CA . TYR A 1 113 ? -29.958 12.912 12.333 1.00 24.56 91 TYR A CA 1
ATOM 631 C C . TYR A 1 113 ? -28.655 12.267 11.872 1.00 23.07 91 TYR A C 1
ATOM 632 O O . TYR A 1 113 ? -27.774 12.976 11.289 1.00 23.67 91 TYR A O 1
ATOM 641 N N . PHE A 1 114 ? -28.558 10.959 12.119 1.00 23.62 92 PHE A N 1
ATOM 642 C CA . PHE A 1 114 ? -27.592 10.042 11.468 1.00 23.78 92 PHE A CA 1
ATOM 643 C C . PHE A 1 114 ? -28.229 9.447 10.213 1.00 24.34 92 PHE A C 1
ATOM 644 O O . PHE A 1 114 ? -29.238 8.723 10.318 1.00 24.45 92 PHE A O 1
ATOM 652 N N . LEU A 1 115 ? -27.634 9.765 9.057 1.00 25.00 93 LEU A N 1
ATOM 653 C CA . LEU A 1 115 ? -28.057 9.273 7.732 1.00 28.63 93 LEU A CA 1
ATOM 654 C C . LEU A 1 115 ? -27.403 7.913 7.508 1.00 25.20 93 LEU A C 1
ATOM 655 O O . LEU A 1 115 ? -26.317 7.874 6.954 1.00 27.08 93 LEU A O 1
ATOM 660 N N . ALA A 1 116 ? -28.041 6.836 7.980 1.00 27.73 94 ALA A N 1
ATOM 661 C CA . ALA A 1 116 ? -27.534 5.443 7.894 1.00 29.00 94 ALA A CA 1
ATOM 662 C C . ALA A 1 116 ? -28.142 4.774 6.653 1.00 32.32 94 ALA A C 1
ATOM 663 O O . ALA A 1 116 ? -28.518 3.580 6.688 1.00 35.11 94 ALA A O 1
ATOM 665 N N . LEU A 1 117 ? -28.246 5.552 5.584 1.00 35.88 95 LEU A N 1
ATOM 666 C CA . LEU A 1 117 ? -28.848 5.144 4.295 1.00 37.47 95 LEU A CA 1
ATOM 667 C C . LEU A 1 117 ? -27.739 4.614 3.402 1.00 36.65 95 LEU A C 1
ATOM 668 O O . L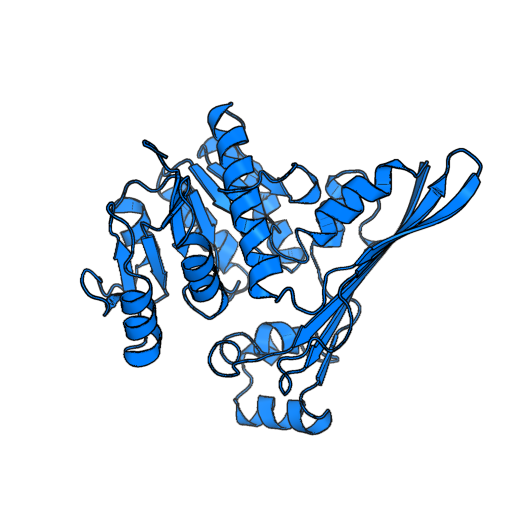EU A 1 117 ? -26.669 5.212 3.329 1.00 40.16 95 LEU A O 1
ATOM 673 N N . PRO A 1 118 ? -27.958 3.500 2.678 1.00 40.13 96 PRO A N 1
ATOM 674 C CA . PRO A 1 118 ? -27.086 3.160 1.560 1.00 42.42 96 PRO A CA 1
ATOM 675 C C . PRO A 1 118 ? -27.253 4.271 0.512 1.00 41.09 96 PRO A C 1
ATOM 676 O O . PRO A 1 118 ? -28.377 4.693 0.291 1.00 43.16 96 PRO A O 1
ATOM 680 N N . ASN A 1 119 ? -26.145 4.768 -0.044 1.00 43.37 97 ASN A N 1
ATOM 681 C CA . ASN A 1 119 ? -26.153 5.769 -1.146 1.00 46.30 97 ASN A CA 1
ATOM 682 C C . ASN A 1 119 ? -26.537 5.034 -2.445 1.00 47.90 97 ASN A C 1
ATOM 683 O O . ASN A 1 119 ? -25.643 4.760 -3.282 1.00 48.00 97 ASN A O 1
ATOM 688 N N . LEU A 1 120 ? -27.822 4.683 -2.572 1.00 46.48 98 LEU A N 1
ATOM 689 C CA . LEU A 1 120 ? -28.399 3.921 -3.713 1.00 48.85 98 LEU A CA 1
ATOM 690 C C . LEU A 1 120 ? -29.795 4.471 -3.997 1.00 51.44 98 LEU A C 1
ATOM 691 O O . LEU A 1 120 ? -30.670 4.383 -3.137 1.00 54.97 98 LEU A O 1
ATOM 696 N N . PRO A 1 121 ? -30.033 5.112 -5.167 1.00 54.49 99 PRO A N 1
ATOM 697 C CA . PRO A 1 121 ? -28.983 5.359 -6.164 1.00 54.74 99 PRO A CA 1
ATOM 698 C C . PRO A 1 121 ? -27.864 6.289 -5.654 1.00 53.95 99 PRO A C 1
ATOM 699 O O . PRO A 1 121 ? -27.983 6.838 -4.563 1.00 46.22 99 PRO A O 1
ATOM 703 N N . ASN A 1 122 ? -26.814 6.475 -6.460 1.00 59.23 100 ASN A N 1
ATOM 704 C CA . ASN A 1 122 ? -25.531 7.097 -6.024 1.00 60.73 100 ASN A CA 1
ATOM 705 C C . ASN A 1 122 ? -25.730 8.582 -5.676 1.00 54.76 100 ASN A C 1
ATOM 706 O O . ASN A 1 122 ? -24.753 9.197 -5.230 1.00 55.52 100 ASN A O 1
ATOM 711 N N . THR A 1 123 ? -26.928 9.146 -5.869 1.00 54.84 101 THR A N 1
ATOM 712 C CA . THR A 1 123 ? -27.240 10.563 -5.539 1.00 52.81 101 THR A CA 1
ATOM 713 C C . THR A 1 123 ? -28.202 10.656 -4.346 1.00 52.93 101 THR A C 1
ATOM 714 O O . THR A 1 123 ? -28.610 11.797 -4.022 1.00 51.08 101 THR A O 1
ATOM 718 N N . PHE A 1 124 ? -28.553 9.526 -3.717 1.00 49.21 102 PHE A N 1
ATOM 719 C CA . PHE A 1 124 ? -29.646 9.443 -2.710 1.00 48.23 102 PHE A CA 1
ATOM 720 C C . PHE A 1 124 ? -29.276 10.294 -1.487 1.00 42.91 102 PHE A C 1
ATOM 721 O O . PHE A 1 124 ? -30.122 11.088 -1.056 1.00 47.23 102 PHE A O 1
ATOM 729 N N . MET A 1 125 ? -28.049 10.170 -0.969 1.00 44.39 103 MET A N 1
ATOM 730 C CA . MET A 1 125 ? -27.602 10.895 0.255 1.00 43.17 103 MET A CA 1
ATOM 731 C C . MET A 1 125 ? -27.719 12.399 0.006 1.00 41.16 103 MET A C 1
ATOM 732 O O . MET A 1 125 ? -28.307 13.099 0.857 1.00 37.28 103 MET A O 1
ATOM 737 N N . ALA A 1 126 ? -27.180 12.854 -1.125 1.00 39.87 104 ALA A N 1
ATOM 738 C CA . ALA A 1 126 ? -27.285 14.249 -1.603 1.00 42.44 104 ALA A CA 1
ATOM 739 C C . ALA A 1 126 ? -28.767 14.610 -1.795 1.00 39.97 104 ALA A C 1
ATOM 740 O O . ALA A 1 126 ? -29.143 15.748 -1.468 1.00 39.33 104 ALA A O 1
ATOM 742 N N . ASP A 1 127 ? -29.587 13.666 -2.265 1.00 42.56 105 ASP A N 1
ATOM 743 C CA . ASP A 1 127 ? -31.025 13.928 -2.527 1.00 42.00 105 ASP A CA 1
ATOM 744 C C . ASP A 1 127 ? -31.757 14.010 -1.188 1.00 40.51 105 ASP A C 1
ATOM 745 O O . ASP A 1 127 ? -32.548 14.950 -1.024 1.00 40.22 105 ASP A O 1
ATOM 750 N N . VAL A 1 128 ? -31.484 13.102 -0.241 1.00 39.05 106 VAL A N 1
ATOM 751 C CA . VAL A 1 128 ? -32.030 13.198 1.149 1.00 35.18 106 VAL A CA 1
ATOM 752 C C . VAL A 1 128 ? -31.596 14.530 1.748 1.00 33.29 106 VAL A C 1
ATOM 753 O O . VAL A 1 128 ? -32.405 15.154 2.428 1.00 37.01 106 VAL A O 1
ATOM 757 N N . THR A 1 129 ? -30.350 14.924 1.523 1.00 33.11 107 THR A N 1
ATOM 758 C CA . THR A 1 129 ? -29.801 16.185 2.062 1.00 34.45 107 THR A CA 1
ATOM 759 C C . THR A 1 129 ? -30.520 17.354 1.384 1.00 35.68 107 THR A C 1
ATOM 760 O O . THR A 1 129 ? -30.863 18.300 2.095 1.00 37.50 107 THR A O 1
ATOM 764 N N . ARG A 1 130 ? -30.794 17.264 0.076 1.00 39.83 108 ARG A N 1
ATOM 765 C CA . ARG A 1 130 ? -31.560 18.335 -0.629 1.00 39.28 108 ARG A CA 1
ATOM 766 C C . ARG A 1 130 ? -32.966 18.417 -0.021 1.00 37.52 108 ARG A C 1
ATOM 767 O O . ARG A 1 130 ? -33.489 19.552 0.137 1.00 35.53 108 ARG A O 1
ATOM 775 N N . GLN A 1 131 ? -33.533 17.281 0.403 1.00 36.33 109 GLN A N 1
ATOM 776 C CA . GLN A 1 131 ? -34.841 17.278 1.099 1.00 36.95 109 GLN A CA 1
ATOM 777 C C . GLN A 1 131 ? -34.710 18.092 2.391 1.00 33.49 109 GLN A C 1
ATOM 778 O O . GLN A 1 131 ? -35.614 18.864 2.693 1.00 35.20 109 GLN A O 1
ATOM 784 N N . PHE A 1 132 ? -33.641 17.889 3.153 1.00 32.96 110 PHE A N 1
ATOM 785 C CA . PHE A 1 132 ? -33.435 18.567 4.452 1.00 32.27 110 PHE A CA 1
ATOM 786 C C . PHE A 1 132 ? -33.322 20.073 4.220 1.00 31.70 110 PHE A C 1
ATOM 787 O O . PHE A 1 132 ? -33.942 20.842 4.956 1.00 36.58 110 PHE A O 1
ATOM 795 N N . ILE A 1 133 ? -32.540 20.455 3.216 1.00 33.75 111 ILE A N 1
ATOM 796 C CA . ILE A 1 133 ? -32.353 21.874 2.794 1.00 37.14 111 ILE A CA 1
ATOM 797 C C . ILE A 1 133 ? -33.729 22.460 2.422 1.00 38.02 111 ILE A C 1
ATOM 798 O O . ILE A 1 133 ? -34.046 23.550 2.911 1.00 39.55 111 ILE A O 1
ATOM 803 N N . ALA A 1 134 ? -34.544 21.723 1.655 1.00 40.57 112 ALA A N 1
ATOM 804 C CA . ALA A 1 134 ? -35.860 22.168 1.134 1.00 38.91 112 ALA A CA 1
ATOM 805 C C . ALA A 1 134 ? -36.876 22.346 2.271 1.00 40.15 112 ALA A C 1
ATOM 806 O O . ALA A 1 134 ? -37.768 23.204 2.130 1.00 40.17 112 ALA A O 1
ATOM 808 N N . SER A 1 135 ? -36.766 21.555 3.345 1.00 35.31 113 SER A N 1
ATOM 809 C CA . SER A 1 135 ? -37.756 21.465 4.445 1.00 37.92 113 SER A CA 1
ATOM 810 C C . SER A 1 135 ? -37.714 22.694 5.356 1.00 36.25 113 SER A C 1
ATOM 811 O O . SER A 1 135 ? -38.689 22.870 6.093 1.00 39.75 113 SER A O 1
ATOM 814 N N . GLY A 1 136 ? -36.596 23.422 5.402 1.00 41.01 114 GLY A N 1
ATOM 815 C CA . GLY A 1 136 ? -36.394 24.560 6.325 1.00 42.72 114 GLY A CA 1
ATOM 816 C C . GLY A 1 136 ? -35.965 24.112 7.716 1.00 41.93 114 GLY A C 1
ATOM 817 O O . GLY A 1 136 ? -35.750 24.978 8.592 1.00 44.78 114 GLY A O 1
ATOM 818 N N . TRP A 1 137 ? -35.825 22.805 7.926 1.00 40.45 115 TRP A N 1
ATOM 819 C CA . TRP A 1 137 ? -35.216 22.224 9.150 1.00 38.94 115 TRP A CA 1
ATOM 820 C C . TRP A 1 137 ? -33.753 22.659 9.246 1.00 36.71 115 TRP A C 1
ATOM 821 O O . TRP A 1 137 ? -33.045 22.661 8.207 1.00 32.96 115 TRP A O 1
ATOM 832 N N . GLN A 1 138 ? -33.319 22.972 10.466 1.00 41.13 116 GLN A N 1
ATOM 833 C CA . GLN A 1 138 ? -31.905 23.272 10.797 1.00 40.45 116 GLN A CA 1
ATOM 834 C C . GLN A 1 138 ? -31.485 22.414 11.991 1.00 37.62 116 GLN A C 1
ATOM 835 O O . GLN A 1 138 ? -32.322 22.046 12.833 1.00 36.78 116 GLN A O 1
ATOM 841 N N . GLY A 1 139 ? -30.192 22.176 12.080 1.00 36.95 117 GLY A N 1
ATOM 842 C CA . GLY A 1 139 ? -29.596 21.282 13.082 1.00 32.72 117 GLY A CA 1
ATOM 843 C C . GLY A 1 139 ? -28.473 20.520 12.425 1.00 30.03 117 GLY A C 1
ATOM 844 O O . GLY A 1 139 ? -27.923 21.027 11.444 1.00 27.26 117 GLY A O 1
ATOM 845 N N . VAL A 1 140 ? -28.140 19.351 12.963 1.00 28.81 118 VAL A N 1
ATOM 846 C CA . VAL A 1 140 ? -26.899 18.623 12.599 1.00 27.95 118 VAL A CA 1
ATOM 847 C C . VAL A 1 140 ? -27.293 17.409 11.782 1.00 25.26 118 VAL A C 1
ATOM 848 O O . VAL A 1 140 ? -28.190 16.667 12.221 1.00 27.36 118 VAL A O 1
ATOM 852 N N . LEU A 1 141 ? -26.598 17.180 10.675 1.00 26.29 119 LEU A N 1
ATOM 853 C CA . LEU A 1 141 ? -26.654 15.902 9.938 1.00 27.08 119 LEU A CA 1
ATOM 854 C C . LEU A 1 141 ? -25.269 15.265 9.969 1.00 23.95 119 LEU A C 1
ATOM 855 O O . LEU A 1 141 ? -24.241 15.987 9.904 1.00 26.09 119 LEU A O 1
ATOM 860 N N . VAL A 1 142 ? -25.245 13.947 10.062 1.00 23.68 120 VAL A N 1
ATOM 861 C CA . VAL A 1 142 ? -23.999 13.137 9.996 1.00 22.47 120 VAL A CA 1
ATOM 862 C C . VAL A 1 142 ? -24.234 11.972 9.051 1.00 22.12 120 VAL A C 1
ATOM 863 O O . VAL A 1 142 ? -25.269 11.290 9.178 1.00 21.42 120 VAL A O 1
ATOM 867 N N . ASP A 1 143 ? -23.250 11.697 8.201 1.00 21.86 121 ASP A N 1
ATOM 868 C CA . ASP A 1 143 ? -23.245 10.484 7.355 1.00 22.55 121 ASP A CA 1
ATOM 869 C C . ASP A 1 143 ? -21.977 9.688 7.621 1.00 21.77 121 ASP A C 1
ATOM 870 O O . ASP A 1 143 ? -21.006 10.209 8.255 1.00 24.70 121 ASP A O 1
ATOM 875 N N . ALA A 1 144 ? -22.005 8.444 7.180 1.00 21.62 122 ALA A N 1
ATOM 876 C CA . ALA A 1 144 ? -20.842 7.548 7.109 1.00 23.32 122 ALA A CA 1
ATOM 877 C C . ALA A 1 144 ? -20.623 7.168 5.656 1.00 24.58 122 ALA A C 1
ATOM 878 O O . ALA A 1 144 ? -20.413 5.965 5.379 1.00 23.32 122 ALA A O 1
ATOM 880 N N . LEU A 1 145 ? -20.704 8.142 4.734 1.00 25.39 123 LEU A N 1
ATOM 881 C CA . LEU A 1 145 ? -20.412 7.888 3.297 1.00 25.42 123 LEU A CA 1
ATOM 882 C C . LEU A 1 145 ? -19.009 7.311 3.188 1.00 24.13 123 LEU A C 1
ATOM 883 O O . LEU A 1 145 ? -18.177 7.604 4.054 1.00 24.25 123 LEU A O 1
ATOM 888 N N . LYS A 1 146 ? -18.753 6.608 2.092 1.00 22.60 124 LYS A N 1
ATOM 889 C CA . LYS A 1 146 ? -17.466 5.945 1.821 1.00 23.83 124 LYS A CA 1
ATOM 890 C C . LYS A 1 146 ? -16.789 6.507 0.574 1.00 25.75 124 LYS A C 1
ATOM 891 O O . LYS A 1 146 ? -15.578 6.817 0.644 1.00 26.80 124 LYS A O 1
ATOM 897 N N . ARG A 1 147 ? -17.520 6.642 -0.524 1.00 24.08 125 ARG A N 1
ATOM 898 C CA . ARG A 1 147 ? -16.907 6.905 -1.846 1.00 25.07 125 ARG A CA 1
ATOM 899 C C . ARG A 1 147 ? -16.610 8.398 -2.000 1.00 26.00 125 ARG A C 1
ATOM 900 O O . ARG A 1 147 ? -17.492 9.228 -1.713 1.00 26.42 125 ARG A O 1
ATOM 908 N N . THR A 1 148 ? -15.423 8.693 -2.504 1.00 26.15 126 THR A N 1
ATOM 909 C CA . THR A 1 148 ? -14.972 10.060 -2.854 1.00 26.42 126 THR A CA 1
ATOM 910 C C . THR A 1 148 ? -16.067 10.830 -3.598 1.00 27.89 126 THR A C 1
ATOM 911 O O . THR A 1 148 ? -16.353 11.970 -3.197 1.00 26.98 126 THR A O 1
ATOM 915 N N . SER A 1 149 ? -16.637 10.247 -4.659 1.00 29.64 127 SER A N 1
ATOM 916 C CA . SER A 1 149 ? -17.618 10.934 -5.543 1.00 32.26 127 SER A CA 1
ATOM 917 C C . SER A 1 149 ? -18.885 11.304 -4.760 1.00 31.93 127 SER A C 1
ATOM 918 O O . SER A 1 149 ? -19.516 12.326 -5.105 1.00 31.89 127 SER A O 1
ATOM 921 N N . ALA A 1 150 ? -19.260 10.518 -3.741 1.00 30.54 128 ALA A N 1
ATOM 922 C CA . ALA A 1 150 ? -20.420 10.802 -2.876 1.00 28.20 128 ALA A CA 1
ATOM 923 C C . ALA A 1 150 ? -20.122 12.035 -2.022 1.00 26.43 128 ALA A C 1
ATOM 924 O O . ALA A 1 150 ? -20.983 12.931 -1.964 1.00 30.90 128 ALA A O 1
ATOM 926 N N . VAL A 1 151 ? -18.976 12.070 -1.347 1.00 25.58 129 VAL A N 1
ATOM 927 C CA . VAL A 1 151 ? -18.562 13.240 -0.523 1.00 26.09 129 VAL A CA 1
ATOM 928 C C . VAL A 1 151 ? -18.421 14.464 -1.448 1.00 25.97 129 VAL A C 1
ATOM 929 O O . VAL A 1 151 ? -18.782 15.547 -0.999 1.00 29.53 129 VAL A O 1
ATOM 933 N N . GLU A 1 152 ? -18.005 14.277 -2.708 1.00 27.78 130 GLU A N 1
ATOM 934 C CA . GLU A 1 152 ? -17.885 15.387 -3.698 1.00 32.85 130 GLU A CA 1
ATOM 935 C C . GLU A 1 152 ? -19.261 16.000 -3.945 1.00 35.19 130 GLU A C 1
ATOM 936 O O . GLU A 1 152 ? -19.319 17.255 -4.013 1.00 36.96 130 GLU A O 1
ATOM 942 N N . GLN A 1 153 ? -20.330 15.197 -4.004 1.00 34.38 131 GLN A N 1
ATOM 943 C CA . GLN A 1 153 ? -21.717 15.713 -4.203 1.00 35.88 131 GLN A CA 1
ATOM 944 C C . GLN A 1 153 ? -22.139 16.569 -3.005 1.00 37.74 131 GLN A C 1
ATOM 945 O O . GLN A 1 153 ? -22.838 17.588 -3.211 1.00 36.66 131 GLN A O 1
ATOM 951 N N . LEU A 1 154 ? -21.752 16.167 -1.791 1.00 33.24 132 LEU A N 1
ATOM 952 C CA . LEU A 1 154 ? -22.069 16.938 -0.559 1.00 34.50 132 LEU A CA 1
ATOM 953 C C . LEU A 1 154 ? -21.250 18.238 -0.518 1.00 33.67 132 LEU A C 1
ATOM 954 O O . LEU A 1 154 ? -21.832 19.249 -0.068 1.00 35.15 132 LEU A O 1
ATOM 959 N N . ILE A 1 155 ? -19.985 18.232 -0.973 1.00 31.93 133 ILE A N 1
ATOM 960 C CA . ILE A 1 155 ? -19.108 19.443 -1.048 1.00 37.07 133 ILE A CA 1
ATOM 961 C C . ILE A 1 155 ? -19.796 20.489 -1.936 1.00 37.91 133 ILE A C 1
ATOM 962 O O . ILE A 1 155 ? -19.827 21.651 -1.525 1.00 41.50 133 ILE A O 1
ATOM 967 N N . THR A 1 156 ? -20.401 20.085 -3.061 1.00 39.10 134 THR A N 1
ATOM 968 C CA . THR A 1 156 ? -21.115 21.016 -3.987 1.00 38.84 134 THR A CA 1
ATOM 969 C C . THR A 1 156 ? -22.237 21.745 -3.223 1.00 40.97 134 THR A C 1
ATOM 970 O O . THR A 1 156 ? -22.573 22.875 -3.614 1.00 41.36 134 THR A O 1
ATOM 974 N N . LEU A 1 157 ? -22.786 21.142 -2.165 1.00 34.84 135 LEU A N 1
ATOM 975 C CA . LEU A 1 157 ? -23.949 21.677 -1.403 1.00 36.52 135 LEU A CA 1
ATOM 976 C C . LEU A 1 157 ? -23.520 22.520 -0.195 1.00 32.22 135 LEU A C 1
ATOM 977 O O . LEU A 1 157 ? -24.406 22.858 0.595 1.00 35.01 135 LEU A O 1
ATOM 982 N N . ARG A 1 158 ? -22.240 22.841 -0.019 1.00 36.79 136 ARG A N 1
ATOM 983 C CA . ARG A 1 158 ? -21.779 23.419 1.273 1.00 40.74 136 ARG A CA 1
ATOM 984 C C . ARG A 1 158 ? -22.443 24.782 1.516 1.00 40.01 136 ARG A C 1
ATOM 985 O O . ARG A 1 158 ? -22.836 25.032 2.659 1.00 36.22 136 ARG A O 1
ATOM 993 N N . GLU A 1 159 ? -22.626 25.624 0.495 1.00 42.41 137 GLU A N 1
ATOM 994 C CA . GLU A 1 159 ? -23.263 26.954 0.697 1.00 41.09 137 GLU A CA 1
ATOM 995 C C . GLU A 1 159 ? -24.766 26.766 0.921 1.00 39.58 137 GLU A C 1
ATOM 996 O O . GLU A 1 159 ? -25.313 27.451 1.808 1.00 39.78 137 GLU A O 1
ATOM 1002 N N . ASP A 1 160 ? -25.396 25.836 0.196 1.00 39.28 138 ASP A N 1
ATOM 1003 C CA . ASP A 1 160 ? -26.834 25.492 0.358 1.00 3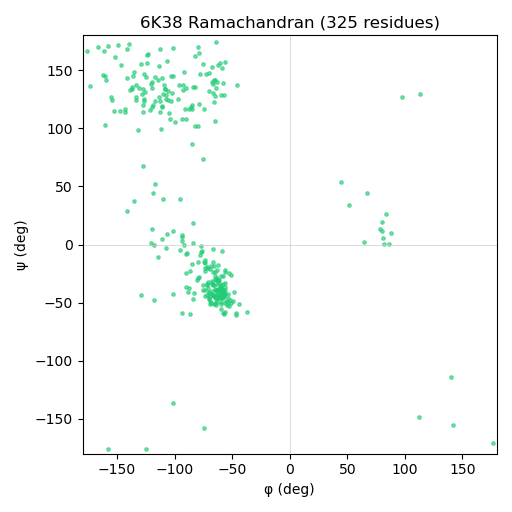7.27 138 ASP A CA 1
ATOM 1004 C C . ASP A 1 160 ? -27.086 25.060 1.807 1.00 37.32 138 ASP A C 1
ATOM 1005 O O . ASP A 1 160 ? -28.100 25.486 2.416 1.00 39.18 138 ASP A O 1
ATOM 1010 N N . LEU A 1 161 ? -26.160 24.289 2.351 1.00 37.97 139 LEU A N 1
ATOM 1011 C CA . LEU A 1 161 ? -26.244 23.829 3.728 1.00 35.94 139 LEU A CA 1
ATOM 1012 C C . LEU A 1 161 ? -26.128 24.978 4.710 1.00 32.12 139 LEU A C 1
ATOM 1013 O O . LEU A 1 161 ? -26.898 25.109 5.595 1.00 30.20 139 LEU A O 1
ATOM 1018 N N . ALA A 1 162 ? -25.110 25.770 4.532 1.00 31.52 140 ALA A N 1
ATOM 1019 C CA . ALA A 1 162 ? -24.849 26.977 5.348 1.00 34.90 140 ALA A CA 1
ATOM 1020 C C . ALA A 1 162 ? -26.103 27.875 5.374 1.00 37.99 140 ALA A C 1
ATOM 1021 O O . ALA A 1 162 ? -26.593 28.181 6.470 1.00 39.12 140 ALA A O 1
ATOM 1023 N N . GLN A 1 163 ? -26.648 28.230 4.209 1.00 38.93 141 GLN A N 1
ATOM 1024 C CA . GLN A 1 163 ? -27.819 29.150 4.096 1.00 36.30 141 GLN A CA 1
ATOM 1025 C C . GLN A 1 163 ? -29.021 28.538 4.824 1.00 39.13 141 GLN A C 1
ATOM 1026 O O . GLN A 1 163 ? -29.774 29.296 5.494 1.00 39.70 141 GLN A O 1
ATOM 1032 N N . ALA A 1 164 ? -29.184 27.213 4.702 1.00 35.45 142 ALA A N 1
ATOM 1033 C CA . ALA A 1 164 ? -30.267 26.427 5.338 1.00 33.62 142 ALA A CA 1
ATOM 1034 C C . ALA A 1 164 ? -30.105 26.426 6.866 1.00 31.79 142 ALA A C 1
ATOM 1035 O O . ALA A 1 164 ? -31.121 26.237 7.571 1.00 35.37 142 ALA A O 1
ATOM 1037 N N . GLY A 1 165 ? -28.889 26.653 7.370 1.00 34.73 143 GLY A N 1
ATOM 1038 C CA . GLY A 1 165 ? -28.596 26.638 8.817 1.00 33.89 143 GLY A CA 1
ATOM 1039 C C . GLY A 1 165 ? -28.363 25.215 9.308 1.00 35.08 143 GLY A C 1
ATOM 1040 O O . GLY A 1 165 ? -28.591 24.938 10.519 1.00 33.62 143 GLY A O 1
ATOM 1041 N N . ILE A 1 166 ? -27.920 24.343 8.401 1.00 31.91 144 ILE A N 1
ATOM 1042 C CA . ILE A 1 166 ? -27.563 22.928 8.722 1.00 30.97 144 ILE A CA 1
ATOM 1043 C C . ILE A 1 166 ? -26.051 22.847 8.950 1.00 32.78 144 ILE A C 1
ATOM 1044 O O . ILE A 1 166 ? -25.271 23.439 8.157 1.00 32.62 144 ILE A O 1
ATOM 1049 N N . THR A 1 167 ? -25.630 22.103 9.980 1.00 28.98 145 THR A N 1
ATOM 1050 C CA . THR A 1 167 ? -24.213 21.716 10.185 1.00 28.79 145 THR A CA 1
ATOM 1051 C C . THR A 1 167 ? -24.075 20.250 9.793 1.00 26.95 145 THR A C 1
ATOM 1052 O O . THR A 1 167 ? -24.707 19.418 10.478 1.00 29.15 145 THR A O 1
ATOM 1056 N N . TYR A 1 168 ? -23.344 19.991 8.717 1.00 25.09 146 TYR A N 1
ATOM 1057 C CA . TYR A 1 168 ? -23.286 18.669 8.036 1.00 26.23 146 TYR A CA 1
ATOM 1058 C C . TYR A 1 168 ? -21.898 18.058 8.254 1.00 24.49 146 TYR A C 1
ATOM 1059 O O . TYR A 1 168 ? -20.889 18.612 7.803 1.00 24.49 146 TYR A O 1
ATOM 1068 N N . MET A 1 169 ? -21.849 16.897 8.915 1.00 23.91 147 MET A N 1
ATOM 1069 C CA . MET A 1 169 ? -20.595 16.159 9.178 1.00 22.36 147 MET A CA 1
ATOM 1070 C C . MET A 1 169 ? -20.517 14.970 8.218 1.00 22.95 147 MET A C 1
ATOM 1071 O O . MET A 1 169 ? -21.337 14.047 8.356 1.00 23.75 147 MET A O 1
ATOM 1076 N N . THR A 1 170 ? -19.629 15.013 7.221 1.00 21.07 148 THR A N 1
ATOM 1077 C CA . THR A 1 170 ? -19.556 13.963 6.169 1.00 21.72 148 THR A CA 1
ATOM 1078 C C . THR A 1 170 ? -18.373 13.011 6.429 1.00 19.39 148 THR A C 1
ATOM 1079 O O . THR A 1 170 ? -17.313 13.463 6.863 1.00 21.50 148 THR A O 1
ATOM 1083 N N . GLY A 1 171 ? -18.544 11.728 6.111 1.00 20.84 149 GLY A N 1
ATOM 1084 C CA . GLY A 1 171 ? -17.494 10.701 6.181 1.00 20.98 149 GLY A CA 1
ATOM 1085 C C . GLY A 1 171 ? -17.065 10.423 7.609 1.00 20.88 149 GLY A C 1
ATOM 1086 O O . GLY A 1 171 ? -15.836 10.305 7.851 1.00 20.80 149 GLY A O 1
ATOM 1087 N N . CYS A 1 172 ? -18.038 10.305 8.520 1.00 22.45 150 CYS A N 1
ATOM 1088 C CA . CYS A 1 172 ? -17.810 10.267 9.993 1.00 21.06 150 CYS A CA 1
ATOM 1089 C C . CYS A 1 172 ? -18.089 8.864 10.554 1.00 22.58 150 CYS A C 1
ATOM 1090 O O . CYS A 1 172 ? -18.623 8.748 11.693 1.00 23.59 150 CYS A O 1
ATOM 1093 N N . GLY A 1 173 ? -17.689 7.848 9.802 1.00 20.88 151 GLY A N 1
ATOM 1094 C CA . GLY A 1 173 ? -17.792 6.420 10.157 1.00 20.86 151 GLY A CA 1
ATOM 1095 C C . GLY A 1 173 ? -16.457 5.879 10.642 1.00 20.48 151 GLY A C 1
ATOM 1096 O O . GLY A 1 173 ? -15.773 6.555 11.458 1.00 19.09 151 GLY A O 1
ATOM 1097 N N . ALA A 1 174 ? -16.099 4.688 10.187 1.00 20.44 152 ALA A N 1
ATOM 1098 C CA . ALA A 1 174 ? -14.846 4.010 10.556 1.00 20.99 152 ALA A CA 1
ATOM 1099 C C . ALA A 1 174 ? -13.769 4.508 9.593 1.00 21.50 152 ALA A C 1
ATOM 1100 O O . ALA A 1 174 ? -12.772 5.101 10.028 1.00 22.78 152 ALA A O 1
ATOM 1102 N N . THR A 1 175 ? -13.989 4.279 8.306 1.00 22.35 153 THR A N 1
ATOM 1103 C CA . THR A 1 175 ? -13.112 4.793 7.231 1.00 23.73 153 THR A CA 1
ATOM 1104 C C . THR A 1 175 ? -14.020 4.931 6.019 1.00 24.52 153 THR A C 1
ATOM 1105 O O . THR A 1 175 ? -14.589 3.951 5.541 1.00 29.65 153 THR A O 1
ATOM 1109 N N . PRO A 1 176 ? -14.252 6.146 5.521 1.00 26.65 154 PRO A N 1
ATOM 1110 C CA . PRO A 1 176 ? -13.795 7.377 6.159 1.00 25.46 154 PRO A CA 1
ATOM 1111 C C . PRO A 1 176 ? -14.328 7.561 7.593 1.00 23.93 154 PRO A C 1
ATOM 1112 O O . PRO A 1 176 ? -15.393 7.045 7.887 1.00 22.90 154 PRO A O 1
ATOM 1116 N N . GLY A 1 177 ? -13.579 8.273 8.427 1.00 22.21 155 GLY A N 1
ATOM 1117 C CA . GLY A 1 177 ? -14.042 8.740 9.755 1.00 22.38 155 GLY A CA 1
ATOM 1118 C C . GLY A 1 177 ? -12.942 8.617 10.790 1.00 22.48 155 GLY A C 1
ATOM 1119 O O . GLY A 1 177 ? -11.898 9.313 10.660 1.00 22.78 155 GLY A O 1
ATOM 1120 N N . LEU A 1 178 ? -13.137 7.744 11.772 1.00 19.96 156 LEU A N 1
ATOM 1121 C CA . LEU A 1 178 ? -12.157 7.409 12.831 1.00 19.67 156 LEU A CA 1
ATOM 1122 C C . LEU A 1 178 ? -10.728 7.397 12.283 1.00 20.77 156 LEU A C 1
ATOM 1123 O O . LEU A 1 178 ? -9.865 8.122 12.839 1.00 21.25 156 LEU A O 1
ATOM 1128 N N . LEU A 1 179 ? -10.463 6.565 11.276 1.00 21.68 157 LEU A N 1
ATOM 1129 C CA . LEU A 1 179 ? -9.090 6.388 10.735 1.00 23.44 157 LEU A CA 1
ATOM 1130 C C . LEU A 1 179 ? -8.612 7.661 10.033 1.00 22.72 157 LEU A C 1
ATOM 1131 O O . LEU A 1 179 ? -7.385 7.906 10.033 1.00 22.03 157 LEU A O 1
ATOM 1136 N N . THR A 1 180 ? -9.511 8.390 9.401 1.00 25.52 158 THR A N 1
ATOM 1137 C CA . THR A 1 180 ? -9.200 9.682 8.748 1.00 26.05 158 THR A CA 1
ATOM 1138 C C . THR A 1 180 ? -8.763 10.691 9.810 1.00 23.94 158 THR A C 1
ATOM 1139 O O . THR A 1 180 ? -7.707 11.310 9.596 1.00 21.70 158 THR A O 1
ATOM 1143 N N . ALA A 1 181 ? -9.465 10.781 10.949 1.00 23.46 159 ALA A N 1
ATOM 1144 C CA . ALA A 1 181 ? -9.099 11.683 12.065 1.00 23.71 159 ALA A CA 1
ATOM 1145 C C . ALA A 1 181 ? -7.747 11.249 12.641 1.00 22.92 159 ALA A C 1
ATOM 1146 O O . ALA A 1 181 ? -6.897 12.138 12.932 1.00 21.95 159 ALA A O 1
ATOM 1148 N N . ALA A 1 182 ? -7.509 9.937 12.770 1.00 20.62 160 ALA A N 1
ATOM 1149 C CA . ALA A 1 182 ? -6.251 9.401 13.324 1.00 21.99 160 ALA A CA 1
ATOM 1150 C C . ALA A 1 182 ? -5.103 9.864 12.418 1.00 21.73 160 ALA A C 1
ATOM 1151 O O . ALA A 1 182 ? -4.056 10.316 12.916 1.00 20.43 160 ALA A O 1
ATOM 1153 N N . ALA A 1 183 ? -5.314 9.802 11.112 1.00 21.49 161 ALA A N 1
ATOM 1154 C CA . ALA A 1 183 ? -4.264 10.217 10.150 1.00 21.11 161 ALA A CA 1
ATOM 1155 C C . ALA A 1 183 ? -4.007 11.724 10.256 1.00 21.63 161 ALA A C 1
ATOM 1156 O O . ALA A 1 183 ? -2.814 12.104 10.245 1.00 22.33 161 ALA A O 1
ATOM 1158 N N . ALA A 1 184 ? -5.062 12.528 10.358 1.00 21.13 162 ALA A N 1
ATOM 1159 C CA . ALA A 1 184 ? -4.978 14.005 10.512 1.00 22.09 162 ALA A CA 1
ATOM 1160 C C . ALA A 1 184 ? -4.144 14.354 11.767 1.00 22.00 162 ALA A C 1
ATOM 1161 O O . ALA A 1 184 ? -3.269 15.268 11.700 1.00 20.94 162 ALA A O 1
ATOM 1163 N N . ILE A 1 185 ? -4.336 13.643 12.883 1.00 20.08 163 ILE A N 1
ATOM 1164 C CA . ILE A 1 185 ? -3.530 13.869 14.119 1.00 21.56 163 ILE A CA 1
ATOM 1165 C C . ILE A 1 185 ? -2.081 13.398 13.912 1.00 20.10 163 ILE A C 1
ATOM 1166 O O . ILE A 1 185 ? -1.158 14.141 14.264 1.00 21.04 163 ILE A O 1
ATOM 1171 N N . ALA A 1 186 ? -1.892 12.203 13.356 1.00 20.47 164 ALA A N 1
ATOM 1172 C CA . ALA A 1 186 ? -0.588 11.546 13.152 1.00 19.19 164 ALA A CA 1
ATOM 1173 C C . ALA A 1 186 ? 0.293 12.422 12.253 1.00 20.37 164 ALA A C 1
ATOM 1174 O O . ALA A 1 186 ? 1.532 12.446 12.493 1.00 20.97 164 ALA A O 1
ATOM 1176 N N . SER A 1 187 ? -0.331 13.079 11.281 1.00 21.44 165 SER A N 1
ATOM 1177 C CA . SER A 1 187 ? 0.313 13.983 10.273 1.00 20.46 165 SER A CA 1
ATOM 1178 C C . SER A 1 187 ? 1.110 15.107 10.963 1.00 22.15 165 SER A C 1
ATOM 1179 O O . SER A 1 187 ? 2.029 15.670 10.333 1.00 20.05 165 SER A O 1
ATOM 1182 N N . GLN A 1 188 ? 0.818 15.436 12.222 1.00 19.95 166 GLN A N 1
ATOM 1183 C CA . GLN A 1 188 ? 1.402 16.654 12.841 1.00 21.05 166 GLN A CA 1
ATOM 1184 C C . GLN A 1 188 ? 2.901 16.476 13.103 1.00 22.00 166 GLN A C 1
ATOM 1185 O O . GLN A 1 188 ? 3.572 17.510 13.249 1.00 25.02 166 GLN A O 1
ATOM 1191 N N . SER A 1 189 ? 3.423 15.243 13.171 1.00 19.54 167 SER A N 1
ATOM 1192 C CA . SER A 1 189 ? 4.862 14.968 13.419 1.00 20.27 167 SER A CA 1
ATOM 1193 C C . SER A 1 189 ? 5.714 15.296 12.170 1.00 20.34 167 SER A C 1
ATOM 1194 O O . SER A 1 189 ? 6.953 15.336 12.304 1.00 21.98 167 SER A O 1
ATOM 1197 N N . PHE A 1 190 ? 5.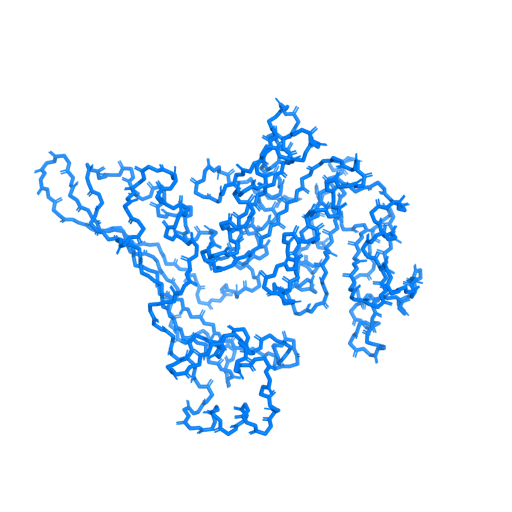101 15.451 11.009 1.00 21.54 168 PHE A N 1
ATOM 1198 C CA . PHE A 1 190 ? 5.811 15.448 9.692 1.00 23.48 168 PHE A CA 1
ATOM 1199 C C . PHE A 1 190 ? 5.808 16.823 9.025 1.00 22.59 168 PHE A C 1
ATOM 1200 O O . PHE A 1 190 ? 4.792 17.547 9.048 1.00 22.38 168 PHE A O 1
ATOM 1208 N N . GLN A 1 191 ? 6.933 17.139 8.355 1.00 22.37 169 GLN A N 1
ATOM 1209 C CA . GLN A 1 191 ? 7.059 18.265 7.395 1.00 22.58 169 GLN A CA 1
ATOM 1210 C C . GLN A 1 191 ? 6.312 17.944 6.105 1.00 21.46 169 GLN A C 1
ATOM 1211 O O . GLN A 1 191 ? 5.561 18.783 5.595 1.00 20.83 169 GLN A O 1
ATOM 1217 N N . GLU A 1 192 ? 6.467 16.715 5.626 1.00 23.12 170 GLU A N 1
ATOM 1218 C CA . GLU A 1 192 ? 5.795 16.267 4.395 1.00 23.85 170 GLU A CA 1
ATOM 1219 C C . GLU A 1 192 ? 5.247 14.871 4.622 1.00 21.13 170 GLU A C 1
ATOM 1220 O O . GLU A 1 192 ? 5.998 13.999 5.100 1.00 25.29 170 GLU A O 1
ATOM 1226 N N . ILE A 1 193 ? 4.003 14.697 4.221 1.00 23.76 171 ILE A N 1
ATOM 1227 C CA . ILE A 1 193 ? 3.382 13.354 4.131 1.00 21.48 171 ILE A CA 1
ATOM 1228 C C . ILE A 1 193 ? 3.754 12.704 2.791 1.00 20.57 171 ILE A C 1
ATOM 1229 O O . ILE A 1 193 ? 3.612 13.350 1.750 1.00 23.81 171 ILE A O 1
ATOM 1234 N N . HIS A 1 194 ? 4.118 11.435 2.867 1.00 22.70 172 HIS A N 1
ATOM 1235 C CA . HIS A 1 194 ? 4.468 10.538 1.728 1.00 23.29 172 HIS A CA 1
ATOM 1236 C C . HIS A 1 194 ? 3.280 9.623 1.421 1.00 24.55 172 HIS A C 1
ATOM 1237 O O . HIS A 1 194 ? 2.963 9.401 0.241 1.00 25.08 172 HIS A O 1
ATOM 1244 N N . GLN A 1 195 ? 2.637 9.081 2.454 1.00 24.20 173 GLN A N 1
ATOM 1245 C CA . GLN A 1 195 ? 1.588 8.061 2.227 1.00 24.22 173 GLN A CA 1
ATOM 1246 C C . GLN A 1 195 ? 0.674 7.974 3.449 1.00 21.08 173 GLN A C 1
ATOM 1247 O O . GLN A 1 195 ? 1.193 7.919 4.571 1.00 23.10 173 GLN A O 1
ATOM 1253 N N . VAL A 1 196 ? -0.607 7.804 3.181 1.00 22.60 174 VAL A N 1
ATOM 1254 C CA . VAL A 1 196 ? -1.590 7.346 4.198 1.00 20.93 174 VAL A CA 1
ATOM 1255 C C . VAL A 1 196 ? -2.197 6.058 3.651 1.00 21.62 174 VAL A C 1
ATOM 1256 O O . VAL A 1 196 ? -2.836 6.133 2.606 1.00 21.90 174 VAL A O 1
ATOM 1260 N N . LYS A 1 197 ? -1.969 4.944 4.325 1.00 23.60 175 LYS A N 1
ATOM 1261 C CA . LYS A 1 197 ? -2.450 3.621 3.845 1.00 23.92 175 LYS A CA 1
ATOM 1262 C C . LYS A 1 197 ? -3.396 3.064 4.901 1.00 22.58 175 LYS A C 1
ATOM 1263 O O . LYS A 1 197 ? -2.967 2.905 6.044 1.00 23.53 175 LYS A O 1
ATOM 1269 N N . ILE A 1 198 ? -4.635 2.834 4.493 1.00 23.86 176 ILE A N 1
ATOM 1270 C CA . ILE A 1 198 ? -5.719 2.284 5.350 1.00 24.38 176 ILE A CA 1
ATOM 1271 C C . ILE A 1 198 ? -5.947 0.856 4.876 1.00 23.00 176 ILE A C 1
ATOM 1272 O O . ILE A 1 198 ? -6.055 0.651 3.658 1.00 23.21 176 ILE A O 1
ATOM 1277 N N . THR A 1 199 ? -5.929 -0.073 5.825 1.00 25.13 177 THR A N 1
ATOM 1278 C CA . THR A 1 199 ? -6.170 -1.527 5.634 1.00 25.99 177 THR A CA 1
ATOM 1279 C C . THR A 1 199 ? -7.248 -1.916 6.640 1.00 25.60 177 THR A C 1
ATOM 1280 O O . THR A 1 199 ? -6.960 -1.861 7.846 1.00 24.24 177 THR A O 1
ATOM 1284 N N . PHE A 1 200 ? -8.436 -2.303 6.192 1.00 24.65 178 PHE A N 1
ATOM 1285 C CA . PHE A 1 200 ? -9.514 -2.625 7.158 1.00 22.81 178 PHE A CA 1
ATOM 1286 C C . PHE A 1 200 ? -9.842 -4.114 7.076 1.00 22.62 178 PHE A C 1
ATOM 1287 O O . PHE A 1 200 ? -9.599 -4.706 6.049 1.00 23.33 178 PHE A O 1
ATOM 1295 N N . GLY A 1 201 ? -10.351 -4.635 8.189 1.00 23.92 179 GLY A N 1
ATOM 1296 C CA . GLY A 1 201 ? -10.906 -5.986 8.317 1.00 24.26 179 GLY A CA 1
ATOM 1297 C C . GLY A 1 201 ? -12.358 -5.890 8.764 1.00 23.79 179 GLY A C 1
ATOM 1298 O O . GLY A 1 201 ? -12.648 -5.107 9.685 1.00 24.25 179 GLY A O 1
ATOM 1299 N N . VAL A 1 202 ? -13.218 -6.720 8.172 1.00 24.06 180 VAL A N 1
ATOM 1300 C CA . VAL A 1 202 ? -14.618 -6.917 8.631 1.00 24.28 180 VAL A CA 1
ATOM 1301 C C . VAL A 1 202 ? -14.889 -8.426 8.661 1.00 23.11 180 VAL A C 1
ATOM 1302 O O . VAL A 1 202 ? -14.614 -9.075 7.652 1.00 26.04 180 VAL A O 1
ATOM 1306 N N . GLY A 1 203 ? -15.367 -8.910 9.804 1.00 27.27 181 GLY A N 1
ATOM 1307 C CA . GLY A 1 203 ? -15.990 -10.234 9.984 1.00 28.86 181 GLY A CA 1
ATOM 1308 C C . GLY A 1 203 ? -17.488 -10.086 10.133 1.00 27.98 181 GLY A C 1
ATOM 1309 O O . GLY A 1 203 ? -17.912 -9.294 10.999 1.00 30.88 181 GLY A O 1
ATOM 1310 N N . ILE A 1 204 ? -18.258 -10.770 9.288 1.00 29.82 182 ILE A N 1
ATOM 1311 C CA . ILE A 1 204 ? -19.751 -10.755 9.317 1.00 33.51 182 ILE A CA 1
ATOM 1312 C C . ILE A 1 204 ? -20.222 -11.838 10.289 1.00 36.75 182 ILE A C 1
ATOM 1313 O O . ILE A 1 204 ? -19.937 -13.017 10.016 1.00 34.87 182 ILE A O 1
ATOM 1318 N N . ALA A 1 205 ? -20.897 -11.427 11.366 1.00 42.89 183 ALA A N 1
ATOM 1319 C CA . ALA A 1 205 ? -21.462 -12.308 12.417 1.00 51.19 183 ALA A CA 1
ATOM 1320 C C . ALA A 1 205 ? -22.867 -12.757 12.001 1.00 53.86 183 ALA A C 1
ATOM 1321 O O . ALA A 1 205 ? -23.212 -13.919 12.269 1.00 56.77 183 ALA A O 1
ATOM 1323 N N . ASN A 1 206 ? -23.633 -11.864 11.369 1.00 57.17 184 ASN A N 1
ATOM 1324 C CA . ASN A 1 206 ? -25.058 -12.081 11.003 1.00 59.25 184 ASN A CA 1
ATOM 1325 C C . ASN A 1 206 ? -25.268 -11.674 9.537 1.00 56.12 184 ASN A C 1
ATOM 1326 O O . ASN A 1 206 ? -25.425 -10.456 9.263 1.00 52.09 184 ASN A O 1
ATOM 1331 N N . TRP A 1 207 ? -25.272 -12.668 8.645 1.00 52.75 185 TRP A N 1
ATOM 1332 C CA . TRP A 1 207 ? -25.583 -12.537 7.198 1.00 57.03 185 TRP A CA 1
ATOM 1333 C C . TRP A 1 207 ? -26.884 -11.740 6.996 1.00 60.74 185 TRP A C 1
ATOM 1334 O O . TRP A 1 207 ? -26.925 -10.898 6.077 1.00 51.75 185 TRP A O 1
ATOM 1345 N N . GLU A 1 208 ? -27.899 -11.997 7.834 1.00 64.06 186 GLU A N 1
ATOM 1346 C CA . GLU A 1 208 ? -29.226 -11.324 7.818 1.00 68.98 186 GLU A CA 1
ATOM 1347 C C . GLU A 1 208 ? -29.041 -9.806 7.702 1.00 68.62 186 GLU A C 1
ATOM 1348 O O . GLU A 1 208 ? -29.541 -9.228 6.720 1.00 71.55 186 GLU A O 1
ATOM 1354 N N . ALA A 1 209 ? -28.330 -9.199 8.658 1.00 66.66 187 ALA A N 1
ATOM 1355 C CA . ALA A 1 209 ? -28.129 -7.734 8.774 1.00 67.72 187 ALA A CA 1
ATOM 1356 C C . ALA A 1 209 ? -26.967 -7.266 7.886 1.00 65.72 187 ALA A C 1
ATOM 1357 O O . ALA A 1 209 ? -26.459 -6.141 8.137 1.00 60.12 187 ALA A O 1
ATOM 1359 N N . TYR A 1 210 ? -26.562 -8.067 6.888 1.00 59.01 188 TYR A N 1
ATOM 1360 C CA . TYR A 1 210 ? -25.472 -7.716 5.935 1.00 53.55 188 TYR A CA 1
ATOM 1361 C C . TYR A 1 210 ? -25.917 -7.904 4.479 1.00 53.11 188 TYR A C 1
ATOM 1362 O O . TYR A 1 210 ? -25.591 -7.022 3.665 1.00 53.23 188 TYR A O 1
ATOM 1371 N N . ARG A 1 211 ? -26.606 -9.005 4.152 1.00 52.38 189 ARG A N 1
ATOM 1372 C CA . ARG A 1 211 ? -26.992 -9.354 2.754 1.00 54.15 189 ARG A CA 1
ATOM 1373 C C . ARG A 1 211 ? -27.677 -8.155 2.077 1.00 45.94 189 ARG A C 1
ATOM 1374 O O . ARG A 1 211 ? -27.630 -8.065 0.835 1.00 39.59 189 ARG A O 1
ATOM 1382 N N . ALA A 1 212 ? -28.304 -7.271 2.847 1.00 43.30 190 ALA A N 1
ATOM 1383 C CA . ALA A 1 212 ? -28.890 -6.020 2.323 1.00 44.38 190 ALA A CA 1
ATOM 1384 C C . ALA A 1 212 ? -27.787 -5.130 1.723 1.00 41.80 190 ALA A C 1
ATOM 1385 O O . ALA A 1 212 ? -28.102 -4.371 0.786 1.00 44.75 190 ALA A O 1
ATOM 1387 N N . THR A 1 213 ? -26.549 -5.193 2.228 1.00 38.23 191 THR A N 1
ATOM 1388 C CA . THR A 1 213 ? -25.463 -4.239 1.862 1.00 38.72 191 THR A CA 1
ATOM 1389 C C . THR A 1 213 ? -24.246 -4.939 1.233 1.00 34.22 191 THR A C 1
ATOM 1390 O O . THR A 1 213 ? -23.300 -4.236 0.877 1.00 33.99 191 THR A O 1
ATOM 1394 N N . ILE A 1 214 ? -24.248 -6.257 1.047 1.00 34.96 192 ILE A N 1
ATOM 1395 C CA . ILE A 1 214 ? -23.046 -6.942 0.481 1.00 34.50 192 ILE A CA 1
ATOM 1396 C C . ILE A 1 214 ? -22.708 -6.385 -0.919 1.00 36.37 192 ILE A C 1
ATOM 1397 O O . ILE A 1 214 ? -21.516 -6.293 -1.234 1.00 31.16 192 ILE A O 1
ATOM 1402 N N . ARG A 1 215 ? -23.697 -6.012 -1.741 1.00 33.69 193 ARG A N 1
ATOM 1403 C CA . ARG A 1 215 ? -23.434 -5.494 -3.114 1.00 33.70 193 ARG A CA 1
ATOM 1404 C C . ARG A 1 215 ? -22.631 -4.179 -3.041 1.00 30.75 193 ARG A C 1
ATOM 1405 O O . ARG A 1 215 ? -21.862 -3.931 -3.948 1.00 30.80 193 ARG A O 1
ATOM 1413 N N . GLU A 1 216 ? -22.766 -3.391 -1.977 1.00 33.43 194 GLU A N 1
ATOM 1414 C CA . GLU A 1 216 ? -21.925 -2.181 -1.738 1.00 37.92 194 GLU A CA 1
ATOM 1415 C C . GLU A 1 216 ? -20.433 -2.569 -1.733 1.00 37.45 194 GLU A C 1
ATOM 1416 O O . GLU A 1 216 ? -19.601 -1.782 -2.264 1.00 37.32 194 GLU A O 1
ATOM 1422 N N . ASP A 1 217 ? -20.087 -3.720 -1.146 1.00 35.14 195 ASP A N 1
ATOM 1423 C CA . ASP A 1 217 ? -18.670 -4.165 -1.003 1.00 35.24 195 ASP A CA 1
ATOM 1424 C C . ASP A 1 217 ? -18.218 -4.844 -2.300 1.00 34.14 195 ASP A C 1
ATOM 1425 O O . ASP A 1 217 ? -17.068 -4.621 -2.740 1.00 35.17 195 ASP A O 1
ATOM 1430 N N . ILE A 1 218 ? -19.090 -5.663 -2.894 1.00 33.13 196 ILE A N 1
ATOM 1431 C CA . ILE A 1 218 ? -18.774 -6.419 -4.140 1.00 32.18 196 ILE A CA 1
ATOM 1432 C C . ILE A 1 218 ? -18.472 -5.430 -5.272 1.00 30.04 196 ILE A C 1
ATOM 1433 O O . ILE A 1 218 ? -17.652 -5.772 -6.145 1.00 28.51 196 ILE A O 1
ATOM 1438 N N . ALA A 1 219 ? -19.077 -4.237 -5.272 1.00 29.49 197 ALA A N 1
ATOM 1439 C CA . ALA A 1 219 ? -18.873 -3.204 -6.314 1.00 30.13 197 ALA A CA 1
ATOM 1440 C C . ALA A 1 219 ? -17.387 -2.849 -6.435 1.00 31.13 197 ALA A C 1
ATOM 1441 O O . ALA A 1 219 ? -17.002 -2.313 -7.487 1.00 31.83 197 ALA A O 1
ATOM 1443 N N . HIS A 1 220 ? -16.616 -3.082 -5.369 1.00 33.60 198 HIS A N 1
ATOM 1444 C CA . HIS A 1 220 ? -15.164 -2.764 -5.281 1.00 33.89 198 HIS A CA 1
ATOM 1445 C C . HIS A 1 220 ? -14.312 -3.960 -5.714 1.00 36.01 198 HIS A C 1
ATOM 1446 O O . HIS A 1 220 ? -13.074 -3.836 -5.683 1.00 32.97 198 HIS A O 1
ATOM 1453 N N . MET A 1 221 ? -14.932 -5.086 -6.081 1.00 32.03 199 MET A N 1
ATOM 1454 C CA . MET A 1 221 ? -14.207 -6.299 -6.529 1.00 36.45 199 MET A CA 1
ATOM 1455 C C . MET A 1 221 ? -13.701 -6.071 -7.949 1.00 37.62 199 MET A C 1
ATOM 1456 O O . MET A 1 221 ? -14.225 -5.228 -8.672 1.00 37.74 199 MET A O 1
ATOM 1461 N N . PRO A 1 222 ? -12.629 -6.784 -8.368 1.00 41.75 200 PRO A N 1
ATOM 1462 C CA . PRO A 1 222 ? -12.081 -6.632 -9.714 1.00 44.07 200 PRO A CA 1
ATOM 1463 C C . PRO A 1 222 ? -13.148 -6.920 -10.777 1.00 43.65 200 PRO A C 1
ATOM 1464 O O . PRO A 1 222 ? -13.822 -7.928 -10.662 1.00 44.87 200 PRO A O 1
ATOM 1468 N N . GLY A 1 223 ? -13.310 -6.000 -11.732 1.00 45.71 201 GLY A N 1
ATOM 1469 C CA . GLY A 1 223 ? -14.244 -6.123 -12.870 1.00 49.28 201 GLY A CA 1
ATOM 1470 C C . GLY A 1 223 ? -15.686 -5.777 -12.519 1.00 51.48 201 GLY A C 1
ATOM 1471 O O . GLY A 1 223 ? -16.553 -5.959 -13.400 1.00 54.32 201 GLY A O 1
ATOM 1472 N N . TYR A 1 224 ? -15.956 -5.300 -11.298 1.00 48.19 202 TYR A N 1
ATOM 1473 C CA . TYR A 1 224 ? -17.311 -4.896 -10.839 1.00 44.97 202 TYR A CA 1
ATOM 1474 C C . TYR A 1 224 ? -17.380 -3.370 -10.774 1.00 44.63 202 TYR A C 1
ATOM 1475 O O . TYR A 1 224 ? -16.318 -2.721 -10.706 1.00 44.13 202 TYR A O 1
ATOM 1484 N N . ASN A 1 225 ? -18.603 -2.836 -10.835 1.00 44.43 203 ASN A N 1
ATOM 1485 C CA . ASN A 1 225 ? -18.967 -1.417 -10.572 1.00 41.29 203 ASN A CA 1
ATOM 1486 C C . ASN A 1 225 ? -20.287 -1.420 -9.795 1.00 39.82 203 ASN A C 1
ATOM 1487 O O . ASN A 1 225 ? -20.873 -2.500 -9.633 1.00 36.20 203 ASN A O 1
ATOM 1492 N N . VAL A 1 226 ? -20.738 -0.265 -9.322 1.00 37.44 204 VAL A N 1
ATOM 1493 C CA . VAL A 1 226 ? -21.969 -0.143 -8.481 1.00 40.27 204 VAL A CA 1
ATOM 1494 C C . VAL A 1 226 ? -23.185 -0.710 -9.241 1.00 40.78 204 VAL A C 1
ATOM 1495 O O . VAL A 1 226 ? -24.031 -1.371 -8.603 1.00 35.84 204 VAL A O 1
ATOM 1499 N N . ASP A 1 227 ? -23.295 -0.452 -10.544 1.00 41.23 205 ASP A N 1
ATOM 1500 C CA . ASP A 1 227 ? -24.488 -0.871 -11.325 1.00 42.92 205 ASP A CA 1
ATOM 1501 C C . ASP A 1 227 ? -24.497 -2.394 -11.448 1.00 40.61 205 ASP A C 1
ATOM 1502 O O . ASP A 1 227 ? -25.560 -2.999 -11.219 1.00 40.33 205 ASP A O 1
ATOM 1507 N N . LYS A 1 228 ? -23.342 -2.983 -11.752 1.00 38.97 206 LYS A N 1
ATOM 1508 C CA . LYS A 1 228 ? -23.172 -4.443 -11.955 1.00 41.24 206 LYS A CA 1
ATOM 1509 C C . LYS A 1 228 ? -23.436 -5.166 -10.626 1.00 39.73 206 LYS A C 1
ATOM 1510 O O . LYS A 1 228 ? -24.131 -6.192 -10.653 1.00 35.97 206 LYS A O 1
ATOM 1516 N N . ALA A 1 229 ? -22.906 -4.654 -9.506 1.00 38.25 207 ALA A N 1
ATOM 1517 C CA . ALA A 1 229 ? -23.067 -5.264 -8.169 1.00 36.59 207 ALA A CA 1
ATOM 1518 C C . ALA A 1 229 ? -24.543 -5.222 -7.749 1.00 33.95 207 ALA A C 1
ATOM 1519 O O . ALA A 1 229 ? -25.053 -6.260 -7.257 1.00 33.81 207 ALA A O 1
ATOM 1521 N N . GLN A 1 230 ? -25.208 -4.083 -7.943 1.00 34.72 208 GLN A N 1
ATOM 1522 C CA . GLN A 1 230 ? -26.594 -3.858 -7.442 1.00 38.88 208 GLN A CA 1
ATOM 1523 C C . GLN A 1 230 ? -27.562 -4.792 -8.182 1.00 38.26 208 GLN A C 1
ATOM 1524 O O . GLN A 1 230 ? -28.507 -5.260 -7.525 1.00 38.00 208 GLN A O 1
ATOM 1530 N N . ALA A 1 231 ? -27.320 -5.080 -9.468 1.00 40.31 209 ALA A N 1
ATOM 1531 C CA . ALA A 1 231 ? -28.201 -5.927 -10.317 1.00 39.56 209 ALA A CA 1
ATOM 1532 C C . ALA A 1 231 ? -28.003 -7.417 -10.018 1.00 39.57 209 ALA A C 1
ATOM 1533 O O . ALA A 1 231 ? -28.795 -8.236 -10.546 1.00 35.04 209 ALA A O 1
ATOM 1535 N N . MET A 1 232 ? -27.000 -7.792 -9.217 1.00 33.95 210 MET A N 1
ATOM 1536 C CA . MET A 1 232 ? -26.685 -9.220 -8.979 1.00 35.57 210 MET A CA 1
ATOM 1537 C C . MET A 1 232 ? -27.859 -9.877 -8.251 1.00 36.10 210 MET A C 1
ATOM 1538 O O . MET A 1 232 ? -28.459 -9.231 -7.368 1.00 36.30 210 MET A O 1
ATOM 1543 N N . THR A 1 233 ? -28.161 -11.122 -8.613 1.00 36.28 211 THR A N 1
ATOM 1544 C CA . THR A 1 233 ? -29.082 -12.015 -7.869 1.00 37.29 211 THR A CA 1
ATOM 1545 C C . THR A 1 233 ? -28.289 -12.646 -6.723 1.00 43.12 211 THR A C 1
ATOM 1546 O O . THR A 1 233 ? -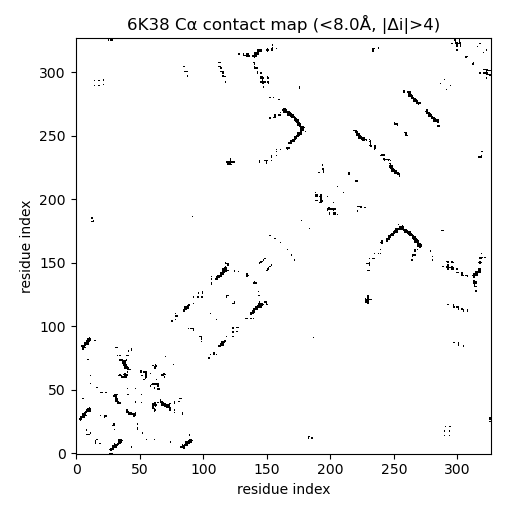27.043 -12.649 -6.798 1.00 43.71 211 THR A O 1
ATOM 1550 N N . ASP A 1 234 ? -28.972 -13.188 -5.714 1.00 43.71 212 ASP A N 1
ATOM 1551 C CA . ASP A 1 234 ? -28.323 -13.995 -4.651 1.00 43.53 212 ASP A CA 1
ATOM 1552 C C . ASP A 1 234 ? -27.589 -15.182 -5.288 1.00 43.58 212 ASP A C 1
ATOM 1553 O O . ASP A 1 234 ? -26.532 -15.560 -4.759 1.00 39.88 212 ASP A O 1
ATOM 1558 N N . ALA A 1 235 ? -28.112 -15.748 -6.386 1.00 44.26 213 ALA A N 1
ATOM 1559 C CA . ALA A 1 235 ? -27.434 -16.838 -7.134 1.00 47.73 213 ALA A CA 1
ATOM 1560 C C . ALA A 1 235 ? -26.042 -16.353 -7.527 1.00 47.25 213 ALA A C 1
ATOM 1561 O O . ALA A 1 235 ? -25.052 -17.077 -7.269 1.00 45.15 213 ALA A O 1
ATOM 1563 N N . GLU A 1 236 ? -25.966 -15.151 -8.099 1.00 42.92 214 GLU A N 1
ATOM 1564 C CA . GLU A 1 236 ? -24.681 -14.600 -8.592 1.00 41.67 214 GLU A CA 1
ATOM 1565 C C . GLU A 1 236 ? -23.786 -14.264 -7.387 1.00 44.49 214 GLU A C 1
ATOM 1566 O O . GLU A 1 236 ? -22.585 -14.590 -7.448 1.00 43.82 214 GLU A O 1
ATOM 1572 N N . VAL A 1 237 ? -24.338 -13.696 -6.313 1.00 41.20 215 VAL A N 1
ATOM 1573 C CA . VAL A 1 237 ? -23.558 -13.364 -5.084 1.00 40.61 215 VAL A CA 1
ATOM 1574 C C . VAL A 1 237 ? -22.945 -14.647 -4.515 1.00 43.84 215 VAL A C 1
ATOM 1575 O O . VAL A 1 237 ? -21.715 -14.674 -4.320 1.00 42.62 215 VAL A O 1
ATOM 1579 N N . ALA A 1 238 ? -23.764 -15.664 -4.238 1.00 41.22 216 ALA A N 1
ATOM 1580 C CA . ALA A 1 238 ? -23.317 -16.960 -3.671 1.00 42.83 216 ALA A CA 1
ATOM 1581 C C . ALA A 1 238 ? -22.273 -17.591 -4.600 1.00 43.90 216 ALA A C 1
ATOM 1582 O O . ALA A 1 238 ? -21.296 -18.168 -4.073 1.00 49.03 216 ALA A O 1
ATOM 1584 N N . ALA A 1 239 ? -22.480 -17.477 -5.922 1.00 43.83 217 ALA A N 1
ATOM 1585 C CA . ALA A 1 239 ? -21.564 -17.967 -6.983 1.00 48.78 217 ALA A CA 1
ATOM 1586 C C . ALA A 1 239 ? -20.184 -17.335 -6.770 1.00 48.60 217 ALA A C 1
ATOM 1587 O O . ALA A 1 239 ? -19.214 -18.084 -6.556 1.00 43.00 217 ALA A O 1
ATOM 1589 N N . LEU A 1 240 ? -20.130 -16.001 -6.778 1.00 46.71 218 LEU A N 1
ATOM 1590 C CA . LEU A 1 240 ? -18.899 -15.196 -6.548 1.00 44.95 218 LEU A CA 1
ATOM 1591 C C . LEU A 1 240 ? -18.248 -15.560 -5.206 1.00 43.03 218 LEU A C 1
ATOM 1592 O O . LEU A 1 240 ? -17.023 -15.812 -5.192 1.00 43.33 218 LEU A O 1
ATOM 1597 N N . LEU A 1 241 ? -19.015 -15.582 -4.114 1.00 42.26 219 LEU A N 1
ATOM 1598 C CA . LEU A 1 241 ? -18.474 -15.787 -2.745 1.00 41.67 219 LEU A CA 1
ATOM 1599 C C . LEU A 1 241 ? -17.887 -17.201 -2.612 1.00 48.21 219 LEU A C 1
ATOM 1600 O O . LEU A 1 241 ? -16.874 -17.354 -1.880 1.00 43.92 219 LEU A O 1
ATOM 1605 N N . ASP A 1 242 ? -18.491 -18.194 -3.277 1.00 46.12 220 ASP A N 1
ATOM 1606 C CA . ASP A 1 242 ? -18.044 -19.613 -3.216 1.00 50.10 220 ASP A CA 1
ATOM 1607 C C . ASP A 1 242 ? -16.648 -19.736 -3.828 1.00 46.96 220 ASP A C 1
ATOM 1608 O O . ASP A 1 242 ? -15.896 -20.620 -3.381 1.00 49.82 220 ASP A O 1
ATOM 1613 N N . GLN A 1 243 ? -16.321 -18.880 -4.796 1.00 45.00 221 GLN A N 1
ATOM 1614 C CA . GLN A 1 243 ? -15.000 -18.864 -5.482 1.00 51.76 221 GLN A CA 1
ATOM 1615 C C . GLN A 1 243 ? -13.867 -18.454 -4.514 1.00 52.50 221 GLN A C 1
ATOM 1616 O O . GLN A 1 243 ? -12.689 -18.654 -4.897 1.00 53.55 221 GLN A O 1
ATOM 1622 N N . THR A 1 244 ? -14.162 -17.887 -3.330 1.00 52.14 222 THR A N 1
ATOM 1623 C CA . THR A 1 244 ? -13.128 -17.395 -2.371 1.00 46.28 222 THR A CA 1
ATOM 1624 C C . THR A 1 244 ? -13.506 -17.686 -0.919 1.00 47.44 222 THR A C 1
ATOM 1625 O O . THR A 1 244 ? -13.048 -16.934 -0.055 1.00 51.13 222 THR A O 1
ATOM 1629 N N . ASN A 1 245 ? -14.272 -18.743 -0.640 1.00 40.93 223 ASN A N 1
ATOM 1630 C CA . ASN A 1 245 ? -14.685 -19.103 0.745 1.00 44.44 223 ASN A CA 1
ATOM 1631 C C . ASN A 1 245 ? -15.293 -17.879 1.445 1.00 40.94 223 ASN A C 1
ATOM 1632 O O . ASN A 1 245 ? -15.126 -17.764 2.676 1.00 41.72 223 ASN A O 1
ATOM 1637 N N . GLY A 1 246 ? -15.998 -17.020 0.700 1.00 39.48 224 GLY A N 1
ATOM 1638 C CA . GLY A 1 246 ? -16.752 -15.886 1.264 1.00 38.72 224 GLY A CA 1
ATOM 1639 C C . GLY A 1 246 ? -15.862 -14.698 1.586 1.00 37.50 224 GLY A C 1
ATOM 1640 O O . GLY A 1 246 ? -16.308 -13.840 2.355 1.00 34.92 224 GLY A O 1
ATOM 1641 N N . ILE A 1 247 ? -14.658 -14.621 1.003 1.00 36.73 225 ILE A N 1
ATOM 1642 C CA . ILE A 1 247 ? -13.697 -13.518 1.309 1.00 36.64 225 ILE A CA 1
ATOM 1643 C C . ILE A 1 247 ? -13.748 -12.507 0.162 1.00 32.75 225 ILE A C 1
ATOM 1644 O O . ILE A 1 247 ? -13.734 -12.909 -1.009 1.00 35.77 225 ILE A O 1
ATOM 1649 N N . LEU A 1 248 ? -13.894 -11.225 0.506 1.00 35.25 226 LEU A N 1
ATOM 1650 C CA . LEU A 1 248 ? -13.828 -10.081 -0.437 1.00 32.96 226 LEU A CA 1
ATOM 1651 C C . LEU A 1 248 ? -12.568 -9.277 -0.126 1.00 32.73 226 LEU A C 1
ATOM 1652 O O . LEU A 1 248 ? -12.609 -8.470 0.827 1.00 32.26 226 LEU A O 1
ATOM 1657 N N . ALA A 1 249 ? -11.503 -9.498 -0.900 1.00 31.86 227 ALA A N 1
ATOM 1658 C CA . ALA A 1 249 ? -10.229 -8.758 -0.792 1.00 32.25 227 ALA A CA 1
ATOM 1659 C C . ALA A 1 249 ? -10.302 -7.541 -1.711 1.00 31.28 227 ALA A C 1
ATOM 1660 O O . ALA A 1 249 ? -10.281 -7.691 -2.936 1.00 31.52 227 ALA A O 1
ATOM 1662 N N . LEU A 1 250 ? -10.420 -6.348 -1.132 1.00 31.22 228 LEU A N 1
ATOM 1663 C CA . LEU A 1 250 ? -10.714 -5.114 -1.894 1.00 30.75 228 LEU A CA 1
ATOM 1664 C C . LEU A 1 250 ? -9.438 -4.259 -1.899 1.00 31.84 228 LEU A C 1
ATOM 1665 O O . LEU A 1 250 ? -8.776 -4.200 -0.846 1.00 32.65 228 LEU A O 1
ATOM 1670 N N . GLU A 1 251 ? -9.080 -3.662 -3.041 1.00 31.72 229 GLU A N 1
ATOM 1671 C CA . GLU A 1 251 ? -7.817 -2.885 -3.182 1.00 31.54 229 GLU A CA 1
ATOM 1672 C C . GLU A 1 251 ? -8.062 -1.577 -3.922 1.00 31.88 229 GLU A C 1
ATOM 1673 O O . GLU A 1 251 ? -8.955 -1.531 -4.775 1.00 30.26 229 GLU A O 1
ATOM 1679 N N . ASP A 1 252 ? -7.291 -0.539 -3.581 1.00 33.11 230 ASP A N 1
ATOM 1680 C CA . ASP A 1 252 ? -7.373 0.787 -4.230 1.00 34.31 230 ASP A CA 1
ATOM 1681 C C . ASP A 1 252 ? -8.831 1.183 -4.385 1.00 32.72 230 ASP A C 1
ATOM 1682 O O . ASP A 1 252 ? -9.251 1.516 -5.506 1.00 31.92 230 ASP A O 1
ATOM 1687 N N . MET A 1 253 ? -9.580 1.162 -3.291 1.00 30.67 231 MET A N 1
ATOM 1688 C CA . MET A 1 253 ? -11.014 1.519 -3.329 1.00 31.35 231 MET A CA 1
ATOM 1689 C C . MET A 1 253 ? -11.179 3.017 -3.582 1.00 30.50 231 MET A C 1
ATOM 1690 O O . MET A 1 253 ? -10.315 3.800 -3.105 1.00 33.08 231 MET A O 1
ATOM 1695 N N . GLU A 1 254 ? -12.250 3.393 -4.284 1.00 31.02 232 GLU A N 1
ATOM 1696 C CA . GLU A 1 254 ? -12.775 4.777 -4.305 1.00 31.42 232 GLU A CA 1
ATOM 1697 C C . GLU A 1 254 ? -13.250 5.040 -2.874 1.00 28.71 232 GLU A C 1
ATOM 1698 O O . GLU A 1 254 ? -14.240 4.396 -2.417 1.00 29.45 232 GLU A O 1
ATOM 1704 N N . ALA A 1 255 ? -12.496 5.850 -2.139 1.00 29.10 233 ALA A N 1
ATOM 1705 C CA . ALA A 1 255 ? -12.668 6.004 -0.676 1.00 25.31 233 ALA A CA 1
ATOM 1706 C C . ALA A 1 255 ? -12.314 7.445 -0.270 1.00 24.55 233 ALA A C 1
ATOM 1707 O O . ALA A 1 255 ? -11.151 7.845 -0.457 1.00 26.25 233 ALA A O 1
ATOM 1709 N N . ALA A 1 256 ? -13.312 8.181 0.209 1.00 23.85 234 ALA A N 1
ATOM 1710 C CA . ALA A 1 256 ? -13.287 9.641 0.501 1.00 22.52 234 ALA A CA 1
ATOM 1711 C C . ALA A 1 256 ? -12.225 10.057 1.521 1.00 23.30 234 ALA A C 1
ATOM 1712 O O . ALA A 1 256 ? -12.043 11.298 1.640 1.00 23.49 234 ALA A O 1
ATOM 1714 N N . ASP A 1 257 ? -11.493 9.140 2.156 1.00 22.87 235 ASP A N 1
ATOM 1715 C CA . ASP A 1 257 ? -10.358 9.518 3.046 1.00 23.85 235 ASP A CA 1
ATOM 1716 C C . ASP A 1 257 ? -9.395 10.369 2.208 1.00 24.61 235 ASP A C 1
ATOM 1717 O O . ASP A 1 257 ? -8.862 11.370 2.698 1.00 22.75 235 ASP A O 1
ATOM 1722 N N . ASP A 1 258 ? -9.250 10.021 0.938 1.00 24.69 236 ASP A N 1
ATOM 1723 C CA . ASP A 1 258 ? -8.323 10.755 0.037 1.00 25.17 236 ASP A CA 1
ATOM 1724 C C . ASP A 1 258 ? -8.671 12.259 -0.017 1.00 25.67 236 ASP A C 1
ATOM 1725 O O . ASP A 1 258 ? -7.778 13.030 0.369 1.00 27.53 236 ASP A O 1
ATOM 1730 N N . ILE A 1 259 ? -9.876 12.666 -0.446 1.00 24.24 237 ILE A N 1
ATOM 1731 C CA . ILE A 1 259 ? -10.314 14.093 -0.567 1.00 27.22 237 ILE A CA 1
ATOM 1732 C C . ILE A 1 259 ? -10.422 14.720 0.829 1.00 28.64 237 ILE A C 1
ATOM 1733 O O . ILE A 1 259 ? -10.148 15.914 0.982 1.00 26.54 237 ILE A O 1
ATOM 1738 N N . MET A 1 260 ? -10.797 13.957 1.852 1.00 26.44 238 MET A N 1
ATOM 1739 C CA . MET A 1 260 ? -10.910 14.565 3.203 1.00 25.61 238 MET A CA 1
ATOM 1740 C C . MET A 1 260 ? -9.530 15.011 3.706 1.00 23.47 238 MET A C 1
ATOM 1741 O O . MET A 1 260 ? -9.453 16.164 4.194 1.00 23.40 238 MET A O 1
ATOM 1746 N N . LEU A 1 261 ? -8.478 14.203 3.561 1.00 23.22 239 LEU A N 1
ATOM 1747 C CA . LEU A 1 261 ? -7.105 14.575 3.984 1.00 24.87 239 LEU A CA 1
ATOM 1748 C C . LEU A 1 261 ? -6.534 15.652 3.044 1.00 24.38 239 LEU A C 1
ATOM 1749 O O . LEU A 1 261 ? -5.827 16.584 3.549 1.00 25.00 239 LEU A O 1
ATOM 1754 N N . GLU A 1 262 ? -6.907 15.622 1.767 1.00 26.34 240 GLU A N 1
ATOM 1755 C CA . GLU A 1 262 ? -6.517 16.692 0.808 1.00 26.37 240 GLU A CA 1
ATOM 1756 C C . GLU A 1 262 ? -7.117 18.037 1.221 1.00 28.10 240 GLU A C 1
ATOM 1757 O O . GLU A 1 262 ? -6.353 19.037 1.252 1.00 27.19 240 GLU A O 1
ATOM 1763 N N . LEU A 1 263 ? -8.413 18.086 1.507 1.00 27.62 241 LEU A N 1
ATOM 1764 C CA . LEU A 1 263 ? -9.118 19.327 1.921 1.00 31.24 241 LEU A CA 1
ATOM 1765 C C . LEU A 1 263 ? -8.555 19.822 3.253 1.00 31.88 241 LEU A C 1
ATOM 1766 O O . LEU A 1 263 ? -8.513 21.033 3.445 1.00 31.96 241 LEU A O 1
ATOM 1771 N N . ALA A 1 264 ? -8.083 18.921 4.111 1.00 29.05 242 ALA A N 1
ATOM 1772 C CA . ALA A 1 264 ? -7.493 19.266 5.422 1.00 32.23 242 ALA A CA 1
ATOM 1773 C C . ALA A 1 264 ? -6.059 19.791 5.249 1.00 29.50 242 ALA A C 1
ATOM 1774 O O . ALA A 1 264 ? -5.465 20.149 6.251 1.00 33.29 242 ALA A O 1
ATOM 1776 N N . GLY A 1 265 ? -5.518 19.862 4.027 1.00 30.83 243 GLY A N 1
ATOM 1777 C CA . GLY A 1 265 ? -4.176 20.431 3.772 1.00 29.46 243 GLY A CA 1
ATOM 1778 C C . GLY A 1 265 ? -3.051 19.477 4.119 1.00 27.47 243 GLY A C 1
ATOM 1779 O O . GLY A 1 265 ? -1.886 19.905 4.160 1.00 27.77 243 GLY A O 1
ATOM 1780 N N . ILE A 1 266 ? -3.362 18.197 4.328 1.00 24.15 244 ILE A N 1
ATOM 1781 C CA . ILE A 1 266 ? -2.396 17.212 4.872 1.00 25.47 244 ILE A CA 1
ATOM 1782 C C . ILE A 1 266 ? -1.597 16.554 3.754 1.00 25.94 244 ILE A C 1
ATOM 1783 O O . ILE A 1 266 ? -0.408 16.272 3.948 1.00 27.39 244 ILE A O 1
ATOM 1788 N N . CYS A 1 267 ? -2.242 16.227 2.651 1.00 25.72 245 CYS A N 1
ATOM 1789 C CA . CYS A 1 267 ? -1.541 15.501 1.559 1.00 28.01 245 CYS A CA 1
ATOM 1790 C C . CYS A 1 267 ? -2.418 15.555 0.323 1.00 28.49 245 CYS A C 1
ATOM 1791 O O . CYS A 1 267 ? -3.542 16.070 0.412 1.00 31.68 245 CYS A O 1
ATOM 1794 N N . HIS A 1 268 ? -1.863 15.132 -0.804 1.00 27.20 246 HIS A N 1
ATOM 1795 C CA . HIS A 1 268 ? -2.605 14.992 -2.072 1.00 29.09 246 HIS A CA 1
ATOM 1796 C C . HIS A 1 268 ? -3.413 13.697 -1.983 1.00 27.37 246 HIS A C 1
ATOM 1797 O O . HIS A 1 268 ? -2.926 12.746 -1.383 1.00 24.29 246 HIS A O 1
ATOM 1804 N N . ARG A 1 269 ? -4.582 13.674 -2.606 1.00 29.31 247 ARG A N 1
ATOM 1805 C CA . ARG A 1 269 ? -5.507 12.510 -2.552 1.00 29.56 247 ARG A CA 1
ATOM 1806 C C . ARG A 1 269 ? -4.802 11.273 -3.125 1.00 29.63 247 ARG A C 1
ATOM 1807 O O . ARG A 1 269 ? -5.072 10.186 -2.674 1.00 26.66 247 ARG A O 1
ATOM 1815 N N . 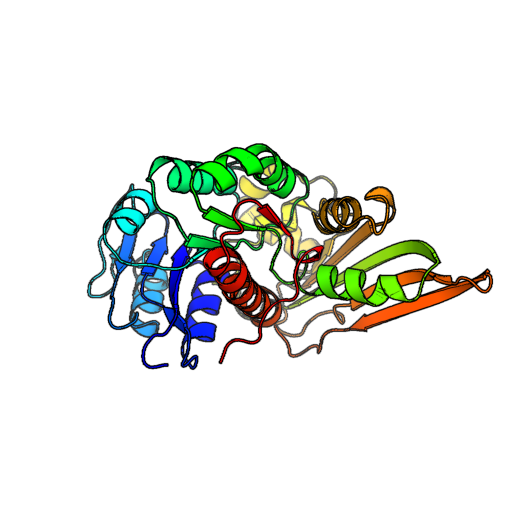ASP A 1 270 ? -3.837 11.437 -4.030 1.00 31.82 248 ASP A N 1
ATOM 1816 C CA . ASP A 1 270 ? -3.170 10.273 -4.669 1.00 31.92 248 ASP A CA 1
ATOM 1817 C C . ASP A 1 270 ? -2.222 9.586 -3.676 1.00 29.73 248 ASP A C 1
ATOM 1818 O O . ASP A 1 270 ? -1.802 8.437 -3.952 1.00 30.17 248 ASP A O 1
ATOM 1823 N N . GLN A 1 271 ? -1.891 10.212 -2.534 1.00 25.32 249 GLN A N 1
ATOM 1824 C CA . GLN A 1 271 ? -0.984 9.596 -1.535 1.00 23.76 249 GLN A CA 1
ATOM 1825 C C . GLN A 1 271 ? -1.829 8.864 -0.490 1.00 22.63 249 GLN A C 1
ATOM 1826 O O . GLN A 1 271 ? -1.220 8.289 0.405 1.00 24.29 249 GLN A O 1
ATOM 1832 N N . VAL A 1 272 ? -3.140 8.787 -0.707 1.00 24.70 250 VAL A N 1
ATOM 1833 C CA . VAL A 1 272 ? -4.104 8.021 0.154 1.00 24.07 250 VAL A CA 1
ATOM 1834 C C . VAL A 1 272 ? -4.574 6.765 -0.595 1.00 23.93 250 VAL A C 1
ATOM 1835 O O . VAL A 1 272 ? -5.161 6.896 -1.665 1.00 27.41 250 VAL A O 1
ATOM 1839 N N . THR A 1 273 ? -4.409 5.607 0.016 1.00 25.07 251 THR A N 1
ATOM 1840 C CA . THR A 1 273 ? -4.855 4.335 -0.536 1.00 26.51 251 THR A CA 1
ATOM 1841 C C . THR A 1 273 ? -5.647 3.538 0.499 1.00 24.42 251 THR A C 1
ATOM 1842 O O . THR A 1 273 ? -5.192 3.393 1.572 1.00 23.34 251 THR A O 1
ATOM 1846 N N . VAL A 1 274 ? -6.783 2.970 0.114 1.00 24.92 252 VAL A N 1
ATOM 1847 C CA . VAL A 1 274 ? -7.703 2.248 1.037 1.00 26.46 252 VAL A CA 1
ATOM 1848 C C . VAL A 1 274 ? -7.934 0.862 0.443 1.00 26.53 252 VAL A C 1
ATOM 1849 O O . VAL A 1 274 ? -8.263 0.782 -0.744 1.00 29.11 252 VAL A O 1
ATOM 1853 N N . GLY A 1 275 ? -7.780 -0.152 1.280 1.00 29.19 253 GLY A N 1
ATOM 1854 C CA . GLY A 1 275 ? -8.084 -1.553 0.958 1.00 26.72 253 GLY A CA 1
ATOM 1855 C C . GLY A 1 275 ? -8.525 -2.286 2.200 1.00 27.16 253 GLY A C 1
ATOM 1856 O O . GLY A 1 275 ? -8.422 -1.755 3.308 1.00 25.68 253 GLY A O 1
ATOM 1857 N N . GLY A 1 276 ? -8.999 -3.509 2.037 1.00 25.83 254 GLY A N 1
ATOM 1858 C CA . GLY A 1 276 ? -9.325 -4.323 3.205 1.00 25.88 254 GLY A CA 1
ATOM 1859 C C . GLY A 1 276 ? -9.921 -5.645 2.800 1.00 24.67 254 GLY A C 1
ATOM 1860 O O . GLY A 1 276 ? -9.945 -5.953 1.595 1.00 25.59 254 GLY A O 1
ATOM 1861 N N . VAL A 1 277 ? -10.418 -6.347 3.806 1.00 25.02 255 VAL A N 1
ATOM 1862 C CA . VAL A 1 277 ? -10.892 -7.746 3.686 1.00 26.64 255 VAL A CA 1
ATOM 1863 C C . VAL A 1 277 ? -12.234 -7.808 4.396 1.00 26.02 255 VAL A C 1
ATOM 1864 O O . VAL A 1 277 ? -12.276 -7.464 5.577 1.00 24.85 255 VAL A O 1
ATOM 1868 N N . VAL A 1 278 ? -13.277 -8.255 3.710 1.00 25.61 256 VAL A N 1
ATOM 1869 C CA . VAL A 1 278 ? -14.503 -8.658 4.451 1.00 26.44 256 VAL A CA 1
ATOM 1870 C C . VAL A 1 278 ? -14.654 -10.174 4.281 1.00 24.67 256 VAL A C 1
ATOM 1871 O O . VAL A 1 278 ? -14.574 -10.700 3.154 1.00 27.32 256 VAL A O 1
ATOM 1875 N N . ASP A 1 279 ? -14.713 -10.833 5.421 1.00 27.92 257 ASP A N 1
ATOM 1876 C CA . ASP A 1 279 ? -14.925 -12.289 5.544 1.00 29.85 257 ASP A CA 1
ATOM 1877 C C . ASP A 1 279 ? -16.414 -12.454 5.868 1.00 28.88 257 ASP A C 1
ATOM 1878 O O . ASP A 1 279 ? -16.823 -12.140 7.008 1.00 29.70 257 ASP A O 1
ATOM 1883 N N . THR A 1 280 ? -17.180 -12.890 4.869 1.00 35.86 258 THR A N 1
ATOM 1884 C CA . THR A 1 280 ? -18.654 -13.040 4.922 1.00 36.00 258 THR A CA 1
ATOM 1885 C C . THR A 1 280 ? -19.022 -14.311 5.695 1.00 41.13 258 THR A C 1
ATOM 1886 O O . THR A 1 280 ? -20.228 -14.469 5.969 1.00 42.47 258 THR A O 1
ATOM 1890 N N . ARG A 1 281 ? -18.038 -15.138 6.083 1.00 41.61 259 ARG A N 1
ATOM 1891 C CA . ARG A 1 281 ? -18.254 -16.495 6.661 1.00 45.11 259 ARG A CA 1
ATOM 1892 C C . ARG A 1 281 ? -17.673 -16.604 8.083 1.00 46.19 259 ARG A C 1
ATOM 1893 O O . ARG A 1 281 ? -17.607 -17.740 8.586 1.00 42.53 259 ARG A O 1
ATOM 1901 N N . ASN A 1 282 ? -17.309 -15.499 8.747 1.00 40.26 260 ASN A N 1
ATOM 1902 C CA . ASN A 1 282 ? -16.678 -15.554 10.094 1.00 39.44 260 ASN A CA 1
ATOM 1903 C C . ASN A 1 282 ? -16.930 -14.252 10.839 1.00 38.39 260 ASN A C 1
ATOM 1904 O O . ASN A 1 282 ? -16.622 -13.190 10.303 1.00 41.30 260 ASN A O 1
ATOM 1909 N N . PRO A 1 283 ? -17.471 -14.281 12.079 1.00 37.60 261 PRO A N 1
ATOM 1910 C CA . PRO A 1 283 ? -17.609 -13.063 12.877 1.00 36.52 261 PRO A CA 1
ATOM 1911 C C . PRO A 1 283 ? -16.250 -12.453 13.262 1.00 38.30 261 PRO A C 1
ATOM 1912 O O . PRO A 1 283 ? -16.222 -11.263 13.559 1.00 32.63 261 PRO A O 1
ATOM 1916 N N . LYS A 1 284 ? -15.189 -13.272 13.292 1.00 34.03 262 LYS A N 1
ATOM 1917 C CA . LYS A 1 284 ? -13.817 -12.852 13.693 1.00 36.18 262 LYS A CA 1
ATOM 1918 C C . LYS A 1 284 ? -13.251 -11.942 12.603 1.00 29.29 262 LYS A C 1
ATOM 1919 O O . LYS A 1 284 ? -13.354 -12.256 11.405 1.00 29.36 262 LYS A O 1
ATOM 1925 N N . LYS A 1 285 ? -12.697 -10.812 13.012 1.00 31.30 263 LYS A N 1
ATOM 1926 C CA . LYS A 1 285 ? -12.134 -9.848 12.055 1.00 29.89 263 LYS A CA 1
ATOM 1927 C C . LYS A 1 285 ? -10.947 -10.508 11.362 1.00 27.89 263 LYS A C 1
ATOM 1928 O O . LYS A 1 285 ? -10.076 -11.062 12.024 1.00 32.15 263 LYS A O 1
ATOM 1934 N N . PRO A 1 286 ? -10.902 -10.523 10.021 1.00 28.20 264 PRO A N 1
ATOM 1935 C CA . PRO A 1 286 ? -9.911 -11.307 9.288 1.00 30.19 264 PRO A CA 1
ATOM 1936 C C . PRO A 1 286 ? -8.485 -10.735 9.298 1.00 30.79 264 PRO A C 1
ATOM 1937 O O . PRO A 1 286 ? -7.598 -11.422 8.889 1.00 32.37 264 PRO A O 1
ATOM 1941 N N . LEU A 1 287 ? -8.325 -9.470 9.679 1.00 29.88 265 LEU A N 1
ATOM 1942 C CA . LEU A 1 287 ? -7.000 -8.825 9.914 1.00 28.83 265 LEU A CA 1
ATOM 1943 C C . LEU A 1 287 ? -7.277 -7.587 10.768 1.00 31.16 265 LEU A C 1
ATOM 1944 O O . LEU A 1 287 ? -8.464 -7.208 10.884 1.00 26.77 265 LEU A O 1
ATOM 1949 N N . SER A 1 288 ? -6.242 -6.983 11.350 1.00 29.87 266 SER A N 1
ATOM 1950 C CA . SER A 1 288 ? -6.415 -5.837 12.270 1.00 29.75 266 SER A CA 1
ATOM 1951 C C . SER A 1 288 ? -6.502 -4.566 11.432 1.00 29.65 266 SER A C 1
ATOM 1952 O O . SER A 1 288 ? -5.589 -4.306 10.643 1.00 30.75 266 SER A O 1
ATOM 1955 N N . THR A 1 289 ? -7.618 -3.853 11.547 1.00 26.40 267 THR A N 1
ATOM 1956 C CA . THR A 1 289 ? -7.818 -2.543 10.901 1.00 25.51 267 THR A CA 1
ATOM 1957 C C . THR A 1 289 ? -6.726 -1.599 11.419 1.00 22.77 267 THR A C 1
ATOM 1958 O O . THR A 1 289 ? -6.550 -1.501 12.666 1.00 23.80 267 THR A O 1
ATOM 1962 N N . HIS A 1 290 ? -6.015 -0.951 10.502 1.00 25.20 268 HIS A N 1
ATOM 1963 C CA . HIS A 1 290 ? -5.002 0.064 10.883 1.00 25.13 268 HIS A CA 1
ATOM 1964 C C . HIS A 1 290 ? -4.855 1.107 9.783 1.00 25.35 268 HIS A C 1
ATOM 1965 O O . HIS A 1 290 ? -5.269 0.875 8.640 1.00 24.75 268 HIS A O 1
ATOM 1972 N N . VAL A 1 291 ? -4.281 2.243 10.158 1.00 24.11 269 VAL A N 1
ATOM 1973 C CA . VAL A 1 291 ? -3.880 3.292 9.188 1.00 23.73 269 VAL A CA 1
ATOM 1974 C C . VAL A 1 291 ? -2.416 3.587 9.499 1.00 22.13 269 VAL A C 1
ATOM 1975 O O . VAL A 1 291 ? -2.062 3.660 10.677 1.00 24.18 269 VAL A O 1
ATOM 1979 N N . LYS A 1 292 ? -1.597 3.645 8.458 1.00 23.53 270 LYS A N 1
ATOM 1980 C CA . LYS A 1 292 ? -0.148 3.885 8.580 1.00 23.59 270 LYS A CA 1
ATOM 1981 C C . LYS A 1 292 ? 0.130 5.203 7.875 1.00 23.07 270 LYS A C 1
ATOM 1982 O O . LYS A 1 292 ? -0.259 5.330 6.695 1.00 23.01 270 LYS A O 1
ATOM 1988 N N . ILE A 1 293 ? 0.721 6.162 8.582 1.00 22.72 271 ILE A N 1
ATOM 1989 C CA . ILE A 1 293 ? 0.988 7.508 8.031 1.00 22.60 271 ILE A CA 1
ATOM 1990 C C . ILE A 1 293 ? 2.508 7.620 7.921 1.00 20.13 271 ILE A C 1
ATOM 1991 O O . ILE A 1 293 ? 3.178 7.579 8.930 1.00 20.42 271 ILE A O 1
ATOM 1996 N N . THR A 1 294 ? 3.015 7.704 6.698 1.00 22.89 272 THR A N 1
ATOM 1997 C CA . THR A 1 294 ? 4.463 7.790 6.417 1.00 22.89 272 THR A CA 1
ATOM 1998 C C . THR A 1 294 ? 4.777 9.197 5.954 1.00 20.14 272 THR A C 1
ATOM 1999 O O . THR A 1 294 ? 4.017 9.721 5.165 1.00 21.50 272 THR A O 1
ATOM 2003 N N . GLY A 1 295 ? 5.832 9.792 6.488 1.00 21.39 273 GLY A N 1
ATOM 2004 C CA . GLY A 1 295 ? 6.311 11.097 6.011 1.00 22.74 273 GLY A CA 1
ATOM 2005 C C . GLY A 1 295 ? 7.760 11.333 6.362 1.00 20.88 273 GLY A C 1
ATOM 2006 O O . GLY A 1 295 ? 8.404 10.426 6.883 1.00 23.06 273 GLY A O 1
ATOM 2007 N N . ARG A 1 296 ? 8.240 12.544 6.040 1.00 23.77 274 ARG A N 1
ATOM 2008 C CA . ARG A 1 296 ? 9.576 13.041 6.383 1.00 23.59 274 ARG A CA 1
ATOM 2009 C C . ARG A 1 296 ? 9.423 14.134 7.436 1.00 20.93 274 ARG A C 1
ATOM 2010 O O . ARG A 1 296 ? 8.600 15.066 7.205 1.00 23.52 274 ARG A O 1
ATOM 2018 N N . THR A 1 297 ? 10.175 14.006 8.508 1.00 19.84 275 THR A N 1
ATOM 2019 C CA . THR A 1 297 ? 10.192 14.983 9.631 1.00 21.36 275 THR A CA 1
ATOM 2020 C C . THR A 1 297 ? 11.057 16.177 9.243 1.00 24.58 275 THR A C 1
ATOM 2021 O O . THR A 1 297 ? 11.755 16.094 8.223 1.00 23.87 275 THR A O 1
ATOM 2025 N N . PHE A 1 298 ? 11.023 17.244 10.057 1.00 24.26 276 PHE A N 1
ATOM 2026 C CA . PHE A 1 298 ? 11.802 18.478 9.792 1.00 26.09 276 PHE A CA 1
ATOM 2027 C C . PHE A 1 298 ? 13.302 18.153 9.827 1.00 26.40 276 PHE A C 1
ATOM 2028 O O . PHE A 1 298 ? 14.080 18.984 9.325 1.00 28.32 276 PHE A O 1
ATOM 2036 N N . GLU A 1 299 ? 13.700 17.065 10.487 1.00 25.28 277 GLU A N 1
ATOM 2037 C CA . GLU A 1 299 ? 15.096 16.591 10.606 1.00 27.63 277 GLU A CA 1
ATOM 2038 C C . GLU A 1 299 ? 15.493 15.758 9.371 1.00 28.00 277 GLU A C 1
ATOM 2039 O O . GLU A 1 299 ? 16.626 15.249 9.372 1.00 32.15 277 GLU A O 1
ATOM 2045 N N . GLY A 1 300 ? 14.594 15.598 8.399 1.00 24.53 278 GLY A N 1
ATOM 2046 C CA . GLY A 1 300 ? 14.829 14.844 7.149 1.00 27.68 278 GLY A CA 1
ATOM 2047 C C . GLY A 1 300 ? 14.700 13.340 7.336 1.00 29.99 278 GLY A C 1
ATOM 2048 O O . GLY A 1 300 ? 15.019 12.605 6.371 1.00 28.97 278 GLY A O 1
ATOM 2049 N N . LYS A 1 301 ? 14.175 12.864 8.472 1.00 26.76 279 LYS A N 1
ATOM 2050 C CA . LYS A 1 301 ? 14.080 11.413 8.779 1.00 29.66 279 LYS A CA 1
ATOM 2051 C C . LYS A 1 301 ? 12.743 10.890 8.252 1.00 30.50 279 LYS A C 1
ATOM 2052 O O . LYS A 1 301 ? 11.723 11.554 8.437 1.00 27.36 279 LYS A O 1
ATOM 2058 N N . ILE A 1 302 ? 12.760 9.739 7.588 1.00 28.67 280 ILE A N 1
ATOM 2059 C CA . ILE A 1 302 ? 11.513 9.119 7.069 1.00 26.98 280 ILE A CA 1
ATOM 2060 C C . ILE A 1 302 ? 11.013 8.152 8.140 1.00 26.04 280 ILE A C 1
ATOM 2061 O O . ILE A 1 302 ? 11.787 7.420 8.717 1.00 26.09 280 ILE A O 1
ATOM 2066 N N . SER A 1 303 ? 9.725 8.209 8.457 1.00 25.68 281 SER A N 1
ATOM 2067 C CA . SER A 1 303 ? 9.158 7.394 9.542 1.00 27.00 281 SER A CA 1
ATOM 2068 C C . SER A 1 303 ? 7.659 7.236 9.318 1.00 23.81 281 SER A C 1
ATOM 2069 O O . SER A 1 303 ? 7.094 7.866 8.395 1.00 23.25 281 SER A O 1
ATOM 2072 N N . SER A 1 304 ? 7.078 6.358 10.124 1.00 25.39 282 SER A N 1
ATOM 2073 C CA . SER A 1 304 ? 5.657 5.966 10.034 1.00 26.76 282 SER A CA 1
ATOM 2074 C C . SER A 1 304 ? 5.059 5.895 11.439 1.00 23.25 282 SER A C 1
ATOM 2075 O O . SER A 1 304 ? 5.632 5.225 12.295 1.00 24.55 282 SER A O 1
ATOM 2078 N N . HIS A 1 305 ? 3.850 6.453 11.591 1.00 23.46 283 HIS A N 1
ATOM 2079 C CA . HIS A 1 305 ? 2.950 6.227 12.752 1.00 21.82 283 HIS A CA 1
ATOM 2080 C C . HIS A 1 305 ? 1.879 5.223 12.317 1.00 20.23 283 HIS A C 1
ATOM 2081 O O . HIS A 1 305 ? 1.457 5.303 11.145 1.00 21.26 283 HIS A O 1
ATOM 2088 N N . THR A 1 306 ? 1.452 4.360 13.228 1.00 22.85 284 THR A N 1
ATOM 2089 C CA . THR A 1 306 ? 0.369 3.371 12.952 1.00 22.13 284 THR A CA 1
ATOM 2090 C C . THR A 1 306 ? -0.697 3.451 14.031 1.00 20.81 284 THR A C 1
ATOM 2091 O O . THR A 1 306 ? -0.358 3.368 15.219 1.00 24.04 284 THR A O 1
ATOM 2095 N N . PHE A 1 307 ? -1.939 3.561 13.587 1.00 22.03 285 PHE A N 1
ATOM 2096 C CA . PHE A 1 307 ? -3.107 3.520 14.484 1.00 23.11 285 PHE A CA 1
ATOM 2097 C C . PHE A 1 307 ? -3.842 2.223 14.186 1.00 23.02 285 PHE A C 1
ATOM 2098 O O . PHE A 1 307 ? -4.263 2.087 13.043 1.00 22.38 285 PHE A O 1
ATOM 2106 N N . THR A 1 308 ? -3.973 1.350 15.180 1.00 21.98 286 THR A N 1
ATOM 2107 C CA . THR A 1 308 ? -4.509 -0.017 15.000 1.00 23.43 286 THR A CA 1
ATOM 2108 C C . THR A 1 308 ? -5.762 -0.159 15.857 1.00 22.31 286 THR A C 1
ATOM 2109 O O . THR A 1 308 ? -5.706 0.239 16.997 1.00 23.32 286 THR A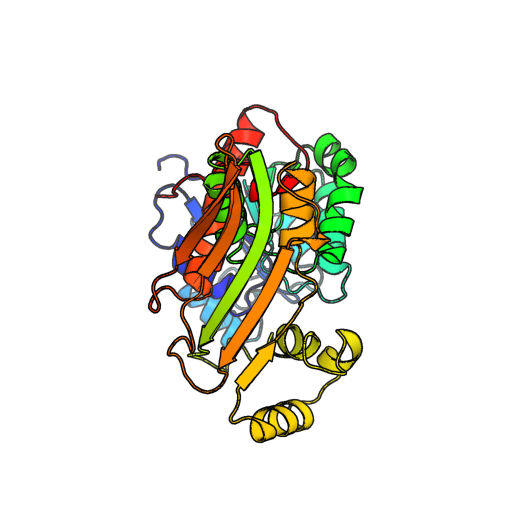 O 1
ATOM 2113 N N . LEU A 1 309 ? -6.833 -0.731 15.298 1.00 21.40 287 LEU A N 1
ATOM 2114 C CA . LEU A 1 309 ? -8.105 -0.934 16.037 1.00 22.83 287 LEU A CA 1
ATOM 2115 C C . LEU A 1 309 ? -8.092 -2.313 16.696 1.00 22.09 287 LEU A C 1
ATOM 2116 O O . LEU A 1 309 ? -7.480 -3.239 16.150 1.00 24.81 287 LEU A O 1
ATOM 2121 N N . GLY A 1 310 ? -8.744 -2.439 17.843 1.00 22.89 288 GLY A N 1
ATOM 2122 C CA . GLY A 1 310 ? -8.887 -3.726 18.540 1.00 24.99 288 GLY A CA 1
ATOM 2123 C C . GLY A 1 310 ? -9.763 -4.648 17.735 1.00 23.95 288 GLY A C 1
ATOM 2124 O O . GLY A 1 310 ? -10.783 -4.176 17.213 1.00 22.66 288 GLY A O 1
ATOM 2125 N N . ASP A 1 311 ? -9.421 -5.936 17.667 1.00 25.05 289 ASP A N 1
ATOM 2126 C CA . ASP A 1 311 ? -10.107 -6.901 16.768 1.00 27.38 289 ASP A CA 1
ATOM 2127 C C . ASP A 1 311 ? -11.543 -7.176 17.255 1.00 24.67 289 ASP A C 1
ATOM 2128 O O . ASP A 1 311 ? -12.373 -7.618 16.427 1.00 26.72 289 ASP A O 1
ATOM 2133 N N . GLU A 1 312 ? -11.822 -6.917 18.523 1.00 25.93 290 GLU A N 1
ATOM 2134 C CA . GLU A 1 312 ? -13.163 -7.125 19.127 1.00 26.70 290 GLU A CA 1
ATOM 2135 C C . GLU A 1 312 ? -13.987 -5.836 19.082 1.00 25.52 290 GLU A C 1
ATOM 2136 O O . GLU A 1 312 ? -15.112 -5.846 19.624 1.00 28.77 290 GLU A O 1
ATOM 2142 N N . THR A 1 313 ? -13.464 -4.751 18.487 1.00 24.96 291 THR A N 1
ATOM 2143 C CA . THR A 1 313 ? -14.292 -3.581 18.100 1.00 21.93 291 THR A CA 1
ATOM 2144 C C . THR A 1 313 ? -14.878 -3.916 16.733 1.00 23.60 291 THR A C 1
ATOM 2145 O O . THR A 1 313 ? -14.131 -4.185 15.759 1.00 23.78 291 THR A O 1
ATOM 2149 N N . SER A 1 314 ? -16.210 -4.011 16.663 1.00 21.79 292 SER A N 1
ATOM 2150 C CA . SER A 1 314 ? -16.911 -4.384 15.426 1.00 23.96 292 SER A CA 1
ATOM 2151 C C . SER A 1 314 ? -16.987 -3.165 14.510 1.00 22.18 292 SER A C 1
ATOM 2152 O O . SER A 1 314 ? -16.782 -2.008 14.998 1.00 24.66 292 SER A O 1
ATOM 2155 N N . MET A 1 315 ? -17.297 -3.430 13.252 1.00 25.01 293 MET A N 1
ATOM 2156 C CA . MET A 1 315 ? -17.657 -2.394 12.257 1.00 24.06 293 MET A CA 1
ATOM 2157 C C . MET A 1 315 ? -18.729 -1.466 12.845 1.00 24.56 293 MET A C 1
ATOM 2158 O O . MET A 1 315 ? -18.576 -0.223 12.801 1.00 21.61 293 MET A O 1
ATOM 2163 N N . ALA A 1 316 ? -19.788 -2.028 13.429 1.00 24.07 294 ALA A N 1
ATOM 2164 C CA . ALA A 1 316 ? -20.871 -1.224 14.031 1.00 22.62 294 ALA A CA 1
ATOM 2165 C C . ALA A 1 316 ? -20.295 -0.222 15.029 1.00 19.84 294 ALA A C 1
ATOM 2166 O O . ALA A 1 316 ? -20.663 0.947 14.949 1.00 21.81 294 ALA A O 1
ATOM 2168 N N . ALA A 1 317 ? -19.424 -0.662 15.961 1.00 17.84 295 ALA A N 1
ATOM 2169 C CA . ALA A 1 317 ? -18.873 0.167 17.039 1.00 19.25 295 ALA A CA 1
ATOM 2170 C C . ALA A 1 317 ? -17.998 1.250 16.380 1.00 18.98 295 ALA A C 1
ATOM 2171 O O . ALA A 1 317 ? -18.125 2.409 16.770 1.00 21.06 295 ALA A O 1
ATOM 2173 N N . ASN A 1 318 ? -17.186 0.846 15.409 1.00 20.70 296 ASN A N 1
ATOM 2174 C CA . ASN A 1 318 ? -16.177 1.760 14.805 1.00 20.47 296 ASN A CA 1
ATOM 2175 C C . ASN A 1 318 ? -16.807 2.704 13.768 1.00 21.89 296 ASN A C 1
ATOM 2176 O O . ASN A 1 318 ? -16.159 3.718 13.438 1.00 20.02 296 ASN A O 1
ATOM 2181 N N . VAL A 1 319 ? -18.025 2.416 13.312 1.00 21.58 297 VAL A N 1
ATOM 2182 C CA . VAL A 1 319 ? -18.802 3.323 12.423 1.00 21.71 297 VAL A CA 1
ATOM 2183 C C . VAL A 1 319 ? -19.711 4.198 13.282 1.00 22.69 297 VAL A C 1
ATOM 2184 O O . VAL A 1 319 ? -19.620 5.416 13.196 1.00 20.36 297 VAL A O 1
ATOM 2188 N N . CYS A 1 320 ? -20.604 3.588 14.064 1.00 21.66 298 CYS A N 1
ATOM 2189 C CA . CYS A 1 320 ? -21.641 4.323 14.826 1.00 21.62 298 CYS A CA 1
ATOM 2190 C C . CYS A 1 320 ? -21.060 5.105 15.999 1.00 20.44 298 CYS A C 1
ATOM 2191 O O . CYS A 1 320 ? -21.586 6.149 16.297 1.00 19.61 298 CYS A O 1
ATOM 2194 N N . GLY A 1 321 ? -20.014 4.618 16.671 1.00 20.29 299 GLY A N 1
ATOM 2195 C CA . GLY A 1 321 ? -19.418 5.385 17.772 1.00 20.07 299 GLY A CA 1
ATOM 2196 C C . GLY A 1 321 ? -18.950 6.752 17.286 1.00 19.82 299 GLY A C 1
ATOM 2197 O O . GLY A 1 321 ? -19.358 7.804 17.781 1.00 20.39 299 GLY A O 1
ATOM 2198 N N . PRO A 1 322 ? -18.034 6.774 16.295 1.00 20.59 300 PRO A N 1
ATOM 2199 C CA . PRO A 1 322 ? -17.599 8.039 15.719 1.00 19.90 300 PRO A CA 1
ATOM 2200 C C . PRO A 1 322 ? -18.764 8.869 15.183 1.00 17.69 300 PRO A C 1
ATOM 2201 O O . PRO A 1 322 ? -18.777 10.051 15.463 1.00 19.47 300 PRO A O 1
ATOM 2205 N N . ALA A 1 323 ? -19.715 8.251 14.496 1.00 20.71 301 ALA A N 1
ATOM 2206 C CA . ALA A 1 323 ? -20.861 8.975 13.886 1.00 19.73 301 ALA A CA 1
ATOM 2207 C C . ALA A 1 323 ? -21.530 9.847 14.954 1.00 20.62 301 ALA A C 1
ATOM 2208 O O . ALA A 1 323 ? -21.706 11.057 14.728 1.00 19.44 301 ALA A O 1
ATOM 2210 N N . PHE A 1 324 ? -21.817 9.316 16.153 1.00 19.99 302 PHE A N 1
ATOM 2211 C CA . PHE A 1 324 ? -22.491 10.136 17.178 1.00 21.54 302 PHE A CA 1
ATOM 2212 C C . PHE A 1 324 ? -21.495 11.072 17.864 1.00 21.59 302 PHE A C 1
ATOM 2213 O O . PHE A 1 324 ? -21.929 12.154 18.283 1.00 21.02 302 PHE A O 1
ATOM 2221 N N . GLY A 1 325 ? -20.205 10.709 17.949 1.00 21.20 303 GLY A N 1
ATOM 2222 C CA . GLY A 1 325 ? -19.164 11.639 18.417 1.00 20.40 303 GLY A CA 1
ATOM 2223 C C . GLY A 1 325 ? -19.090 12.869 17.511 1.00 19.69 303 GLY A C 1
ATOM 2224 O O . GLY A 1 325 ? -19.005 14.011 17.997 1.00 20.47 303 GLY A O 1
ATOM 2225 N N . TYR A 1 326 ? -19.230 12.665 16.207 1.00 20.53 304 TYR A N 1
ATOM 2226 C CA . TYR A 1 326 ? -19.245 13.790 15.237 1.00 20.25 304 TYR A CA 1
ATOM 2227 C C . TYR A 1 326 ? -20.588 14.532 15.305 1.00 22.35 304 TYR A C 1
ATOM 2228 O O . TYR A 1 326 ? -20.576 15.766 15.132 1.00 22.12 304 TYR A O 1
ATOM 2237 N N . LEU A 1 327 ? -21.700 13.838 15.557 1.00 23.50 305 LEU A N 1
ATOM 2238 C CA . LEU A 1 327 ? -23.017 14.523 15.692 1.00 22.43 305 LEU A CA 1
ATOM 2239 C C . LEU A 1 327 ? -22.895 15.474 16.883 1.00 22.21 305 LEU A C 1
ATOM 2240 O O . LEU A 1 327 ? -23.259 16.645 16.743 1.00 23.01 305 LEU A O 1
ATOM 2245 N N . LYS A 1 328 ? -22.339 14.994 18.003 1.00 23.17 306 LYS A N 1
ATOM 2246 C CA . LYS A 1 328 ? -22.164 15.821 19.214 1.00 22.40 306 LYS A CA 1
ATOM 2247 C C . LYS A 1 328 ? -21.229 17.002 18.909 1.00 22.77 306 LYS A C 1
ATOM 2248 O O . LYS A 1 328 ? -21.574 18.122 19.304 1.00 24.30 306 LYS A O 1
ATOM 2254 N N . ALA A 1 329 ? -20.093 16.791 18.233 1.00 22.40 307 ALA A N 1
ATOM 2255 C CA . ALA A 1 329 ? -19.144 17.861 17.828 1.00 22.77 307 ALA A CA 1
ATOM 2256 C C . ALA A 1 329 ? -19.856 18.860 16.911 1.00 23.78 307 ALA A C 1
ATOM 2257 O O . ALA A 1 329 ? -19.687 20.084 17.073 1.00 25.81 307 ALA A O 1
ATOM 2259 N N . GLY A 1 330 ? -20.617 18.326 15.960 1.00 26.63 308 GLY A N 1
ATOM 2260 C CA . GLY A 1 330 ? -21.423 19.103 15.005 1.00 25.81 308 GLY A CA 1
ATOM 2261 C C . GLY A 1 330 ? -22.393 20.015 15.726 1.00 27.75 308 GLY A C 1
ATOM 2262 O O . GLY A 1 330 ? -22.520 21.176 15.303 1.00 27.82 308 GLY A O 1
ATOM 2263 N N . TYR A 1 331 ? -23.080 19.514 16.752 1.00 28.74 309 TYR A N 1
ATOM 2264 C CA . TYR A 1 331 ? -24.066 20.317 17.523 1.00 31.23 309 TYR A CA 1
ATOM 2265 C C . TYR A 1 331 ? -23.324 21.467 18.213 1.00 31.52 309 TYR A C 1
ATOM 2266 O O . TYR A 1 331 ? -23.845 22.605 18.224 1.00 33.65 309 TYR A O 1
ATOM 2275 N N . GLY A 1 332 ? -22.118 21.194 18.722 1.00 32.64 310 GLY A N 1
ATOM 2276 C CA . GLY A 1 332 ? -21.240 22.188 19.365 1.00 31.22 310 GLY A CA 1
ATOM 2277 C C . GLY A 1 332 ? -20.914 23.292 18.383 1.00 32.55 310 GLY A C 1
ATOM 2278 O O . GLY A 1 332 ? -20.964 24.463 18.763 1.00 33.20 310 GLY A O 1
ATOM 2279 N N . LEU A 1 333 ? -20.651 22.918 17.131 1.00 30.58 311 LEU A N 1
ATOM 2280 C CA . LEU A 1 333 ? -20.336 23.869 16.031 1.00 32.06 311 LEU A CA 1
ATOM 2281 C C . LEU A 1 333 ? -21.594 24.659 15.669 1.00 33.93 311 LEU A C 1
ATOM 2282 O O . LEU A 1 333 ? -21.481 25.897 15.440 1.00 33.33 311 LEU A O 1
ATOM 2287 N N . HIS A 1 334 ? -22.727 23.960 15.615 1.00 30.66 312 HIS A N 1
ATOM 2288 C CA . HIS A 1 334 ? -24.059 24.522 15.287 1.00 34.16 312 HIS A CA 1
ATOM 2289 C C . HIS A 1 334 ? -24.453 25.553 16.341 1.00 36.58 312 HIS A C 1
ATOM 2290 O O . HIS A 1 334 ? -24.918 26.641 15.938 1.00 38.63 312 HIS A O 1
ATOM 2297 N N . ARG A 1 335 ? -24.256 25.231 17.623 1.00 36.31 313 ARG A N 1
ATOM 2298 C CA . ARG A 1 335 ? -24.630 26.103 18.769 1.00 41.42 313 ARG A CA 1
ATOM 2299 C C . ARG A 1 335 ? -23.732 27.339 18.784 1.00 41.86 313 ARG A C 1
ATOM 2300 O O . ARG A 1 335 ? -24.145 28.326 19.415 1.00 47.19 313 ARG A O 1
ATOM 2308 N N . GLN A 1 336 ? -22.583 27.325 18.102 1.00 38.90 314 GLN A N 1
ATOM 2309 C CA . GLN A 1 336 ? -21.724 28.538 18.016 1.00 44.26 314 GLN A CA 1
ATOM 2310 C C . GLN A 1 336 ? -21.925 29.223 16.656 1.00 43.15 314 GLN A C 1
ATOM 2311 O O . GLN A 1 336 ? -21.172 30.162 16.362 1.00 41.41 314 GLN A O 1
ATOM 2317 N N . GLY A 1 337 ? -22.945 28.813 15.895 1.00 37.95 315 GLY A N 1
ATOM 2318 C CA . GLY A 1 337 ? -23.399 29.515 14.680 1.00 38.89 315 GLY A CA 1
ATOM 2319 C C . GLY A 1 337 ? -22.659 29.063 13.437 1.00 38.13 315 GLY A C 1
ATOM 2320 O O . GLY A 1 337 ? -22.868 29.695 12.370 1.00 37.25 315 GLY A O 1
ATOM 2321 N N . LEU A 1 338 ? -21.871 27.984 13.539 1.00 38.24 316 LEU A N 1
ATOM 2322 C CA . LEU A 1 338 ? -21.024 27.474 12.431 1.00 37.45 316 LEU A CA 1
ATOM 2323 C C . LEU A 1 338 ? -21.806 26.409 11.666 1.00 37.06 316 LEU A C 1
ATOM 2324 O O . LEU A 1 338 ? -22.046 25.325 12.212 1.00 37.65 316 LEU A O 1
ATOM 2329 N N . LYS A 1 339 ? -22.230 26.773 10.456 1.00 39.51 317 LYS A N 1
ATOM 2330 C CA . LYS A 1 339 ? -23.047 25.943 9.548 1.00 37.66 317 LYS A CA 1
ATOM 2331 C C . LYS A 1 339 ? -22.184 25.579 8.340 1.00 37.75 317 LYS A C 1
ATOM 2332 O O . LYS A 1 339 ? -21.090 26.154 8.158 1.00 38.90 317 LYS A O 1
ATOM 2338 N N . GLY A 1 340 ? -22.675 24.644 7.541 1.00 32.25 318 GLY A N 1
ATOM 2339 C CA . GLY A 1 340 ? -22.030 24.203 6.305 1.00 35.10 318 GLY A CA 1
ATOM 2340 C C . GLY A 1 340 ? -21.549 22.773 6.465 1.00 36.85 318 GLY A C 1
ATOM 2341 O O . GLY A 1 340 ? -22.202 22.002 7.215 1.00 35.66 318 GLY A O 1
ATOM 2342 N N . LEU A 1 341 ? -20.456 22.451 5.781 1.00 33.49 319 LEU A N 1
ATOM 2343 C CA . LEU A 1 341 ? -19.949 21.073 5.600 1.00 34.57 319 LEU A CA 1
ATOM 2344 C C . LEU A 1 341 ? -18.616 20.952 6.341 1.00 32.57 319 LEU A C 1
ATOM 2345 O O . LEU A 1 341 ? -17.684 21.770 6.100 1.00 32.58 319 LEU A O 1
ATOM 2350 N N . PHE A 1 342 ? -18.517 19.943 7.200 1.00 28.54 320 PHE A N 1
ATOM 2351 C CA . PHE A 1 342 ? -17.270 19.534 7.884 1.00 27.79 320 PHE A CA 1
ATOM 2352 C C . PHE A 1 342 ? -17.026 18.061 7.596 1.00 25.98 320 PHE A C 1
ATOM 2353 O O . PHE A 1 342 ? -18.006 17.316 7.527 1.00 25.69 320 PHE A O 1
ATOM 2361 N N . THR A 1 343 ? -15.767 17.665 7.441 1.00 28.38 321 THR A N 1
ATOM 2362 C CA . THR A 1 343 ? -15.362 16.236 7.382 1.00 28.76 321 THR A CA 1
ATOM 2363 C C . THR A 1 343 ? -14.772 15.802 8.717 1.00 26.61 321 THR A C 1
ATOM 2364 O O . THR A 1 343 ? -14.486 16.634 9.594 1.00 24.42 321 THR A O 1
ATOM 2368 N N . ALA A 1 344 ? -14.581 14.497 8.870 1.00 28.56 322 ALA A N 1
ATOM 2369 C CA . ALA A 1 344 ? -14.017 13.908 10.098 1.00 27.49 322 ALA A CA 1
ATOM 2370 C C . ALA A 1 344 ? -12.580 14.389 10.267 1.00 27.39 322 ALA A C 1
ATOM 2371 O O . ALA A 1 344 ? -12.143 14.515 11.389 1.00 24.76 322 ALA A O 1
ATOM 2373 N N . ALA A 1 345 ? -11.886 14.722 9.175 1.00 30.23 323 ALA A N 1
ATOM 2374 C CA . ALA A 1 345 ? -10.500 15.242 9.222 1.00 31.78 323 ALA A CA 1
ATOM 2375 C C . ALA A 1 345 ? -10.492 16.677 9.770 1.00 27.97 323 ALA A C 1
ATOM 2376 O O . ALA A 1 345 ? -9.423 17.120 10.175 1.00 31.88 323 ALA A O 1
ATOM 2378 N N . ASP A 1 346 ? -11.603 17.372 9.744 1.00 28.05 324 ASP A N 1
ATOM 2379 C CA . ASP A 1 346 ? -11.639 18.756 10.147 1.00 28.35 324 ASP A CA 1
ATOM 2380 C C . ASP A 1 346 ? -11.917 19.119 11.602 1.00 30.81 324 ASP A C 1
ATOM 2381 O O . ASP A 1 346 ? -11.592 20.188 12.015 1.00 28.92 324 ASP A O 1
ATOM 2386 N N . VAL A 1 347 ? -12.583 18.236 12.338 1.00 27.54 325 VAL A N 1
ATOM 2387 C CA . VAL A 1 347 ? -13.083 18.517 13.669 1.00 28.69 325 VAL A CA 1
ATOM 2388 C C . VAL A 1 347 ? -12.821 17.370 14.661 1.00 24.93 325 VAL A C 1
ATOM 2389 O O . VAL A 1 347 ? -12.802 16.270 14.281 1.00 25.69 325 VAL A O 1
ATOM 2393 N N . MET A 1 348 ? -12.557 17.682 15.913 1.00 26.91 326 MET A N 1
ATOM 2394 C CA . MET A 1 348 ? -12.391 16.678 16.944 1.00 25.33 326 MET A CA 1
ATOM 2395 C C . MET A 1 348 ? -13.777 16.177 17.405 1.00 24.61 326 MET A C 1
ATOM 2396 O O . MET A 1 348 ? -14.566 16.941 17.847 1.00 25.98 326 MET A O 1
ATOM 2401 N N . PRO A 1 349 ? -14.048 14.900 17.277 1.00 21.99 327 PRO A N 1
ATOM 2402 C CA . PRO A 1 349 ? -15.320 14.347 17.728 1.00 21.90 327 PRO A CA 1
ATOM 2403 C C . PRO A 1 349 ? -15.366 14.449 19.267 1.00 22.81 327 PRO A C 1
ATOM 2404 O O . PRO A 1 349 ? -14.318 14.442 19.894 1.00 23.64 327 PRO A O 1
ATOM 2408 N N . LYS A 1 350 ? -16.571 14.544 19.823 1.00 23.47 328 LYS A N 1
ATOM 2409 C CA . LYS A 1 350 ? -16.823 14.669 21.284 1.00 26.42 328 LYS A CA 1
ATOM 2410 C C . LYS A 1 350 ? -17.362 13.350 21.827 1.00 23.98 328 LYS A C 1
ATOM 2411 O O . LYS A 1 350 ? -18.294 12.746 21.238 1.00 22.36 328 LYS A O 1
ATOM 2417 N N . PHE A 1 351 ? -16.794 12.876 22.937 1.00 25.03 329 PHE A N 1
ATOM 2418 C CA . PHE A 1 351 ? -17.230 11.597 23.535 1.00 23.14 329 PHE A CA 1
ATOM 2419 C C . PHE A 1 351 ? -18.666 11.777 24.040 1.00 22.60 329 PHE A C 1
ATOM 2420 O O . PHE A 1 351 ? -18.902 12.715 24.840 1.00 24.18 329 PHE A O 1
ATOM 2428 N N . VAL A 1 352 ? -19.552 10.854 23.672 1.00 23.42 330 VAL A N 1
ATOM 2429 C CA . VAL A 1 352 ? -20.997 10.910 24.035 1.00 23.63 330 VAL A CA 1
ATOM 2430 C C . VAL A 1 352 ? -21.213 10.024 25.266 1.00 25.22 330 VAL A C 1
ATOM 2431 O O . VAL A 1 352 ? -20.852 8.871 25.205 1.00 25.91 330 VAL A O 1
ATOM 2435 N N . ARG A 1 353 ? -21.783 10.589 26.325 1.00 30.73 331 ARG A N 1
ATOM 2436 C CA . ARG A 1 353 ? -22.180 9.846 27.548 1.00 34.71 331 ARG A CA 1
ATOM 2437 C C . ARG A 1 353 ? -23.703 9.711 27.611 1.00 33.02 331 ARG A C 1
ATOM 2438 O O . ARG A 1 353 ? -24.483 10.395 26.919 1.00 30.25 331 ARG A O 1
#

Secondary structure (DSSP, 8-state):
--SPEEEEEE--SHHHHHHHHHHTT-SSEEEEEEEETTEEEE-TT---HHHHHHIIIIISSGGGSTTEEE-TTHHHHHHHHS--SEEEE-----STTHHHHHHHHHHHHT--EEEEE----HHHHHHHHHTHHHHHHHTEEEEES-BTTTBHHHHHHHHHGGG-SEEEEEEEEEEEE-S-STTTTTTHHHHHTTSTT--HHHHHT--HHHHHHHHHTTTTEEEE-S---THHHHHHHTTS--GGGEEEEEEEETT-SS-SS--EEEEEEE-TTS-EEEEEEE--TTS-HHHHHHHHHHHHHHHHHHHHHTT--EEEETTTS------

GO terms:
  GO:0051287 NAD binding (F, IDA)
  GO:0009102 biotin biosynthetic process (P, IDA)